Protein AF-A0ABD1STC1-F1 (afdb_monomer)

Sequence (208 aa):
MPPLIFLLRFELSDLSLFTSKLSYLLPPICCFRFKIVVSDPYFIPVPVSCRVVSTRARAGADVVSPSDMMDGRIGAIRAALDADGFQHVSIMSYTAKYQMNPANCREALVETREDETEGADILLVKPGLPYLDIIRLLRDNSPLPIAAYQASGEYSMIKAGGQFKMIDEERVMMETLMCLRRAGADVVFSHFALQAARCLCGEELKCM

Solvent-accessible surface area (backbone atoms only — not comparable to full-atom values): 11899 Å² total; per-residue (Å²): 108,50,71,55,42,38,49,46,46,71,77,41,69,89,59,81,40,61,46,46,64,80,84,89,90,87,86,80,91,79,94,73,100,64,61,77,80,63,83,69,90,68,90,62,59,57,76,58,50,32,55,55,50,47,50,36,46,76,28,60,37,43,28,41,30,62,70,59,83,56,88,68,41,48,37,52,35,47,53,48,27,46,76,71,69,42,73,84,44,40,34,36,34,46,45,37,43,79,86,52,66,90,90,51,69,69,56,41,58,53,41,42,53,50,39,49,76,30,60,40,58,27,41,26,33,32,52,26,82,96,33,40,66,55,41,31,53,47,50,76,74,43,96,54,52,30,33,29,29,48,36,71,67,59,52,51,52,45,52,50,32,29,75,70,64,76,43,62,40,69,62,51,52,53,50,53,55,49,46,46,45,72,30,41,32,75,42,75,32,43,90,53,42,67,60,53,49,33,57,74,70,71,46,80,82,75,83,126

Mean predicted aligned error: 7.61 Å

Structure (mmCIF, N/CA/C/O backbone):
data_AF-A0ABD1STC1-F1
#
_entry.id   AF-A0ABD1STC1-F1
#
loop_
_atom_site.group_PDB
_atom_site.id
_atom_site.type_symbol
_atom_site.label_atom_id
_atom_site.label_alt_id
_atom_site.label_comp_id
_atom_site.label_asym_id
_atom_site.label_entity_id
_atom_site.label_seq_id
_atom_site.pdbx_PDB_ins_code
_atom_site.Cartn_x
_atom_site.Cartn_y
_atom_site.Cartn_z
_atom_site.occupancy
_atom_site.B_iso_or_equiv
_atom_site.auth_seq_id
_atom_site.auth_comp_id
_atom_site.auth_asym_id
_atom_site.auth_atom_id
_atom_site.pdbx_PDB_model_num
ATOM 1 N N . MET A 1 1 ? 18.065 -2.748 10.220 1.00 65.00 1 MET A N 1
ATOM 2 C CA . MET A 1 1 ? 16.937 -3.321 9.449 1.00 65.00 1 MET A CA 1
ATOM 3 C C . MET A 1 1 ? 17.315 -4.627 8.742 1.00 65.00 1 MET A C 1
ATOM 5 O O . MET A 1 1 ? 16.611 -5.588 9.004 1.00 65.00 1 MET A O 1
ATOM 9 N N . PRO A 1 2 ? 18.397 -4.744 7.940 1.00 71.50 2 PRO A N 1
ATOM 10 C CA . PRO A 1 2 ? 18.737 -6.018 7.280 1.00 71.50 2 PRO A CA 1
ATOM 11 C C . PRO A 1 2 ? 18.905 -7.226 8.226 1.00 71.50 2 PRO A C 1
ATOM 13 O O . PRO A 1 2 ? 18.358 -8.277 7.909 1.00 71.50 2 PRO A O 1
ATOM 16 N N . PRO A 1 3 ? 19.518 -7.089 9.425 1.00 75.62 3 PRO A N 1
ATOM 17 C CA . PRO A 1 3 ? 19.574 -8.196 10.388 1.00 75.62 3 PRO A CA 1
ATOM 18 C C . PRO A 1 3 ? 18.195 -8.656 10.878 1.00 75.62 3 PRO A C 1
ATOM 20 O O . PRO A 1 3 ? 17.996 -9.835 11.133 1.00 75.62 3 PRO A O 1
ATOM 23 N N . LEU A 1 4 ? 17.233 -7.731 10.978 1.00 76.06 4 LEU A N 1
ATOM 24 C CA . LEU A 1 4 ? 15.865 -8.049 11.383 1.00 76.06 4 LEU A CA 1
ATOM 25 C C . LEU A 1 4 ? 15.111 -8.780 10.268 1.00 76.06 4 LEU A C 1
ATOM 27 O O . LEU A 1 4 ? 14.396 -9.724 10.562 1.00 76.06 4 LEU A O 1
ATOM 31 N N . ILE A 1 5 ? 15.283 -8.371 9.004 1.00 76.00 5 ILE A N 1
ATOM 32 C CA . ILE A 1 5 ? 14.680 -9.073 7.857 1.00 76.00 5 ILE A CA 1
ATOM 33 C C . ILE A 1 5 ? 15.199 -10.511 7.816 1.00 76.00 5 ILE A C 1
ATOM 35 O O . ILE A 1 5 ? 14.405 -11.439 7.721 1.00 76.00 5 ILE A O 1
ATOM 39 N N . PHE A 1 6 ? 16.512 -10.692 7.974 1.00 74.19 6 PHE A N 1
ATOM 40 C CA . PHE A 1 6 ? 17.124 -12.015 7.993 1.00 74.19 6 PHE A CA 1
ATOM 41 C C . PHE A 1 6 ? 16.596 -12.882 9.145 1.00 74.19 6 PHE A C 1
ATOM 43 O O . PHE A 1 6 ? 16.205 -14.024 8.925 1.00 74.19 6 PHE A O 1
ATOM 50 N N . LEU A 1 7 ? 16.528 -12.324 10.359 1.00 75.94 7 LEU A N 1
ATOM 51 C CA . LEU A 1 7 ? 16.008 -13.030 11.532 1.00 75.94 7 LEU A CA 1
ATOM 52 C C . LEU A 1 7 ? 14.534 -13.412 11.359 1.00 75.94 7 LEU A C 1
ATOM 54 O O . LEU A 1 7 ? 14.175 -14.564 11.573 1.00 75.94 7 LEU A O 1
ATOM 58 N N . LEU A 1 8 ? 13.694 -12.482 10.897 1.00 75.56 8 LEU A N 1
ATOM 59 C CA . LEU A 1 8 ? 12.282 -12.759 10.634 1.00 75.56 8 LEU A CA 1
ATOM 60 C C . LEU A 1 8 ? 12.103 -13.793 9.527 1.00 75.56 8 LEU A C 1
ATOM 62 O O . LEU A 1 8 ? 11.215 -14.630 9.627 1.00 75.56 8 LEU A O 1
ATOM 66 N N . ARG A 1 9 ? 12.944 -13.776 8.488 1.00 76.50 9 ARG A N 1
ATOM 67 C CA . ARG A 1 9 ? 12.869 -14.779 7.424 1.00 76.50 9 ARG A CA 1
ATOM 68 C C . ARG A 1 9 ? 13.272 -16.169 7.911 1.00 76.50 9 ARG A C 1
ATOM 70 O O . ARG A 1 9 ? 12.731 -17.154 7.420 1.00 76.50 9 ARG A O 1
ATOM 77 N N . PHE A 1 10 ? 14.202 -16.240 8.861 1.00 75.88 10 PHE A N 1
ATOM 78 C CA . PHE A 1 10 ? 14.616 -17.490 9.488 1.00 75.88 10 PHE A CA 1
ATOM 79 C C . PHE A 1 10 ? 13.544 -18.045 10.436 1.00 75.88 10 PHE A C 1
ATOM 81 O O . PHE A 1 10 ? 13.257 -19.237 10.397 1.00 75.88 10 PHE A O 1
ATOM 88 N N . GLU A 1 11 ? 12.932 -17.195 11.265 1.00 77.75 11 GLU A N 1
ATOM 89 C CA . GLU A 1 11 ? 11.930 -17.625 12.251 1.00 77.75 11 GLU A CA 1
ATOM 90 C C . GLU A 1 11 ? 10.525 -17.813 11.658 1.00 77.75 11 GLU A C 1
ATOM 92 O O . GLU A 1 11 ? 9.750 -18.622 12.163 1.00 77.75 11 GLU A O 1
ATOM 97 N N . LEU A 1 12 ? 10.176 -17.063 10.608 1.00 78.44 12 LEU A N 1
ATOM 98 C CA . LEU A 1 12 ? 8.817 -16.952 10.067 1.00 78.44 12 LEU A CA 1
ATOM 99 C C . LEU A 1 12 ? 8.827 -17.041 8.530 1.00 78.44 12 LEU A C 1
ATOM 101 O O . LEU A 1 12 ? 8.420 -16.108 7.835 1.00 78.44 12 LEU A O 1
ATOM 105 N N . SER A 1 13 ? 9.284 -18.176 7.994 1.00 72.44 13 SER A N 1
ATOM 106 C CA . SER A 1 13 ? 9.487 -18.398 6.549 1.00 72.44 13 SER A CA 1
ATOM 107 C C . SER A 1 13 ? 8.245 -18.188 5.682 1.00 72.44 13 SER A C 1
ATOM 109 O O . SER A 1 13 ? 8.367 -17.820 4.515 1.00 72.44 13 SER A O 1
ATOM 111 N N . ASP A 1 14 ? 7.062 -18.419 6.250 1.00 75.19 14 ASP A N 1
ATOM 112 C CA . ASP A 1 14 ? 5.791 -18.428 5.518 1.00 75.19 14 ASP A CA 1
ATOM 113 C C . ASP A 1 14 ? 5.138 -17.036 5.444 1.00 75.19 14 ASP A C 1
ATOM 115 O O . ASP A 1 14 ? 4.122 -16.842 4.767 1.00 75.19 14 ASP A O 1
ATOM 119 N N . LEU A 1 15 ? 5.697 -16.042 6.145 1.00 72.12 15 LEU A N 1
ATOM 120 C CA . LEU A 1 15 ? 5.204 -14.669 6.120 1.00 72.12 15 LEU A CA 1
ATOM 121 C C . LEU A 1 15 ? 5.888 -13.872 5.012 1.00 72.12 15 LEU A C 1
ATOM 123 O O . LEU A 1 15 ? 7.110 -13.844 4.911 1.00 72.12 15 LEU A O 1
ATOM 127 N N . SER A 1 16 ? 5.096 -13.132 4.232 1.00 75.56 16 SER A N 1
ATOM 128 C CA . SER A 1 16 ? 5.675 -12.168 3.294 1.00 75.56 16 SER A CA 1
ATOM 129 C C . SER A 1 16 ? 6.138 -10.908 4.028 1.00 75.56 16 SER A C 1
ATOM 131 O O . SER A 1 16 ? 5.359 -10.272 4.746 1.00 75.56 16 SER A O 1
ATOM 133 N N . LEU A 1 17 ? 7.382 -10.511 3.793 1.00 77.25 17 LEU A N 1
ATOM 134 C CA . LEU A 1 17 ? 8.039 -9.373 4.420 1.00 77.25 17 LEU A CA 1
ATOM 135 C C . LEU A 1 17 ? 7.963 -8.138 3.520 1.00 77.25 17 LEU A C 1
ATOM 137 O O . LEU A 1 17 ? 8.453 -8.128 2.393 1.00 77.25 17 LEU A O 1
ATOM 141 N N . PHE A 1 18 ? 7.350 -7.081 4.052 1.00 79.38 18 PHE A N 1
ATOM 142 C CA . PHE A 1 18 ? 7.178 -5.793 3.382 1.00 79.38 18 PHE A CA 1
ATOM 143 C C . PHE A 1 18 ? 8.176 -4.797 3.963 1.00 79.38 18 PHE A C 1
ATOM 145 O O . PHE A 1 18 ? 8.328 -4.703 5.181 1.00 79.38 18 PHE A O 1
ATOM 152 N N . THR A 1 19 ? 8.870 -4.049 3.106 1.00 74.69 19 THR A N 1
ATOM 153 C CA . THR A 1 19 ? 9.948 -3.157 3.549 1.00 74.69 19 THR A CA 1
ATOM 154 C C . THR A 1 19 ? 9.810 -1.737 2.992 1.00 74.69 19 THR A C 1
ATOM 156 O O . THR A 1 19 ? 10.035 -1.478 1.814 1.00 74.69 19 THR A O 1
ATOM 159 N N . SER A 1 20 ? 9.525 -0.769 3.868 1.00 69.88 20 SER A N 1
ATOM 160 C CA . SER A 1 20 ? 9.560 0.682 3.594 1.00 69.88 20 SER A CA 1
ATOM 161 C C . SER A 1 20 ? 10.695 1.369 4.376 1.00 69.88 20 SER A C 1
ATOM 163 O O . SER A 1 20 ? 11.356 0.732 5.202 1.00 69.88 20 SER A O 1
ATOM 165 N N . LYS A 1 21 ? 11.070 2.618 4.040 1.00 58.94 21 LYS A N 1
ATOM 166 C CA . LYS A 1 21 ? 12.185 3.355 4.698 1.00 58.94 21 LYS A CA 1
ATOM 167 C C . LYS A 1 21 ? 12.016 3.389 6.240 1.00 58.94 21 LYS A C 1
ATOM 169 O O . LYS A 1 21 ? 10.932 3.701 6.696 1.00 58.94 21 LYS A O 1
ATOM 174 N N . LEU A 1 22 ? 13.094 2.977 6.944 1.00 34.69 22 LEU A N 1
ATOM 175 C CA . LEU A 1 22 ? 13.476 3.004 8.390 1.00 34.69 22 LEU A CA 1
ATOM 176 C C . LEU A 1 22 ? 12.404 3.495 9.430 1.00 34.69 22 LEU A C 1
ATOM 178 O O . LEU A 1 22 ? 11.799 4.521 9.189 1.00 34.69 22 LEU A O 1
ATOM 182 N N . SER A 1 23 ? 12.158 2.953 10.648 1.00 35.97 23 SER A N 1
ATOM 183 C CA . SER A 1 23 ? 13.012 2.212 11.609 1.00 35.97 23 SER A CA 1
ATOM 184 C C . SER A 1 23 ? 12.273 1.691 12.891 1.00 35.97 23 SER A C 1
ATOM 186 O O . SER A 1 23 ? 11.217 2.202 13.225 1.00 35.97 23 SER A O 1
ATOM 188 N N . TYR A 1 24 ? 12.933 0.768 13.626 1.00 25.05 24 TYR A N 1
ATOM 189 C CA . TYR A 1 24 ? 12.955 0.443 15.088 1.00 25.05 24 TYR A CA 1
ATOM 190 C C . TYR A 1 24 ? 11.692 0.160 15.962 1.00 25.05 24 TYR A C 1
ATOM 192 O O . TYR A 1 24 ? 10.770 0.956 16.048 1.00 25.05 24 TYR A O 1
ATOM 200 N N . LEU A 1 25 ? 11.844 -0.922 16.764 1.00 23.30 25 LEU A N 1
ATOM 201 C CA . LEU A 1 25 ? 11.234 -1.303 18.065 1.00 23.30 25 LEU A CA 1
ATOM 202 C C . LEU A 1 25 ? 9.795 -1.887 18.128 1.00 23.30 25 LEU A C 1
ATOM 204 O O . LEU A 1 25 ? 8.825 -1.142 18.178 1.00 23.30 25 LEU A O 1
ATOM 208 N N . LEU A 1 26 ? 9.657 -3.221 18.287 1.00 24.80 26 LEU A N 1
ATOM 209 C CA . LEU A 1 26 ? 9.402 -3.930 19.574 1.00 24.80 26 LEU A CA 1
ATOM 210 C C . LEU A 1 26 ? 9.117 -5.457 19.375 1.00 24.80 26 LEU A C 1
ATOM 212 O O . LEU A 1 26 ? 8.679 -5.849 18.294 1.00 24.80 26 LEU A O 1
ATOM 216 N N . PRO A 1 27 ? 9.395 -6.319 20.385 1.00 24.38 27 PRO A N 1
ATOM 217 C CA . PRO A 1 27 ? 9.223 -7.789 20.386 1.00 24.38 27 PRO A CA 1
ATOM 218 C C . PRO A 1 27 ? 7.855 -8.220 20.983 1.00 24.38 27 PRO A C 1
ATOM 220 O O . PRO A 1 27 ? 7.108 -7.349 21.421 1.00 24.38 27 PRO A O 1
ATOM 223 N N . PRO A 1 28 ? 7.575 -9.525 21.202 1.00 33.44 28 PRO A N 1
ATOM 224 C CA . PRO A 1 28 ? 7.747 -10.692 20.340 1.00 33.44 28 PRO A CA 1
ATOM 225 C C . PRO A 1 28 ? 6.398 -11.136 19.717 1.00 33.44 28 PRO A C 1
ATOM 227 O O . PRO A 1 28 ? 5.339 -10.974 20.309 1.00 33.44 28 PRO A O 1
ATOM 230 N N . ILE A 1 29 ? 6.478 -11.729 18.524 1.00 28.38 29 ILE A N 1
ATOM 231 C CA . ILE A 1 29 ? 5.634 -12.818 17.991 1.00 28.38 29 ILE A CA 1
ATOM 232 C C . ILE A 1 29 ? 4.109 -12.722 18.224 1.00 28.38 29 ILE A C 1
ATOM 234 O O . ILE A 1 29 ? 3.600 -13.067 19.287 1.00 28.38 29 ILE A O 1
ATOM 238 N N . CYS A 1 30 ? 3.356 -12.482 17.145 1.00 23.89 30 CYS A N 1
ATOM 239 C CA . CYS A 1 30 ? 2.156 -13.286 16.898 1.00 23.89 30 CYS A CA 1
ATOM 240 C C . CYS A 1 30 ? 1.826 -13.359 15.400 1.00 23.89 30 CYS A C 1
ATOM 242 O O . CYS A 1 30 ? 1.601 -12.344 14.739 1.00 23.89 30 CYS A O 1
ATOM 244 N N . CYS A 1 31 ? 1.831 -14.585 14.875 1.00 25.73 31 CYS A N 1
ATOM 245 C CA . CYS A 1 31 ? 1.357 -14.953 13.548 1.00 25.73 31 CYS A CA 1
ATOM 246 C C . CYS A 1 31 ? -0.129 -14.614 13.407 1.00 25.73 31 CYS A C 1
ATOM 248 O O . CYS A 1 31 ? -0.913 -15.127 14.185 1.00 25.73 31 CYS A O 1
ATOM 250 N N . PHE A 1 32 ? -0.501 -13.787 12.425 1.00 26.84 32 PHE A N 1
ATOM 251 C CA . PHE A 1 32 ? -1.647 -13.964 11.516 1.00 26.84 32 PHE A CA 1
ATOM 252 C C . PHE A 1 32 ? -1.782 -12.712 10.626 1.00 26.84 32 PHE A C 1
ATOM 254 O O . PHE A 1 32 ? -2.138 -11.628 11.071 1.00 26.84 32 PHE A O 1
ATOM 261 N N . ARG A 1 33 ? -1.431 -12.888 9.346 1.00 29.45 33 ARG A N 1
ATOM 262 C CA . ARG A 1 33 ? -1.805 -12.130 8.131 1.00 29.45 33 ARG A CA 1
ATOM 263 C C . ARG A 1 33 ? -2.074 -10.611 8.198 1.00 29.45 33 ARG A C 1
ATOM 265 O O . ARG A 1 33 ? -2.864 -10.127 7.396 1.00 29.45 33 ARG A O 1
ATOM 272 N N . PHE A 1 34 ? -1.352 -9.838 9.006 1.00 28.33 34 PHE A N 1
ATOM 273 C CA . PHE A 1 34 ? -1.308 -8.379 8.855 1.00 28.33 34 PHE A CA 1
ATOM 274 C C . PHE A 1 34 ? 0.114 -7.831 9.001 1.00 28.33 34 PHE A C 1
ATOM 276 O O . PHE A 1 34 ? 0.877 -8.228 9.877 1.00 28.33 34 PHE A O 1
ATOM 283 N N . LYS A 1 35 ? 0.482 -6.963 8.054 1.00 40.09 35 LYS A N 1
ATOM 284 C CA . LYS A 1 35 ? 1.855 -6.543 7.749 1.00 40.09 35 LYS A CA 1
ATOM 285 C C . LYS A 1 35 ? 2.103 -5.128 8.270 1.00 40.09 35 LYS A C 1
ATOM 287 O O . LYS A 1 35 ? 1.293 -4.233 8.051 1.00 40.09 35 LYS A O 1
ATOM 292 N N . ILE A 1 36 ? 3.225 -4.941 8.961 1.00 32.22 36 ILE A N 1
ATOM 293 C CA . ILE A 1 36 ? 3.671 -3.654 9.510 1.00 32.22 36 ILE A CA 1
ATOM 294 C C . ILE A 1 36 ? 4.281 -2.822 8.379 1.00 32.22 36 ILE A C 1
ATOM 296 O O . ILE A 1 36 ? 5.161 -3.299 7.666 1.00 32.22 36 ILE A O 1
ATOM 300 N N . VAL A 1 37 ? 3.850 -1.571 8.236 1.00 36.12 37 VAL A N 1
ATOM 301 C CA . VAL A 1 37 ? 4.481 -0.570 7.365 1.00 36.12 37 VAL A CA 1
ATOM 302 C C . VAL A 1 37 ? 4.589 0.724 8.175 1.00 36.12 37 VAL A C 1
ATOM 304 O O . VAL A 1 37 ? 3.709 1.009 8.977 1.00 36.12 37 VAL A O 1
ATOM 307 N N . VAL A 1 38 ? 5.684 1.470 8.011 1.00 35.62 38 VAL A N 1
ATOM 308 C CA . VAL A 1 38 ? 5.959 2.780 8.642 1.00 35.62 38 VAL A CA 1
ATOM 309 C C . VAL A 1 38 ? 6.514 3.714 7.558 1.00 35.62 38 VAL A C 1
ATOM 311 O O . VAL A 1 38 ? 7.149 3.248 6.610 1.00 35.62 38 VAL A O 1
ATOM 314 N N . SER A 1 39 ? 6.266 5.021 7.645 1.00 32.00 39 SER A N 1
ATOM 315 C CA . SER A 1 39 ? 6.666 6.004 6.622 1.00 32.00 39 SER A CA 1
ATOM 316 C C . SER A 1 39 ? 7.211 7.291 7.248 1.00 32.00 39 SER A C 1
ATOM 318 O O . SER A 1 39 ? 6.564 7.803 8.160 1.00 32.00 39 SER A O 1
ATOM 320 N N . ASP A 1 40 ? 8.287 7.853 6.690 1.00 34.16 40 ASP A N 1
ATOM 321 C CA . ASP A 1 40 ? 8.925 9.108 7.137 1.00 34.16 40 ASP A CA 1
ATOM 322 C C . ASP A 1 40 ? 9.051 10.154 5.987 1.00 34.16 40 ASP A C 1
ATOM 324 O O . ASP A 1 40 ? 8.940 9.774 4.812 1.00 34.16 40 ASP A O 1
ATOM 328 N N . PRO A 1 41 ? 9.265 11.462 6.285 1.00 42.16 41 PRO A N 1
ATOM 329 C CA . PRO A 1 41 ? 9.092 12.595 5.364 1.00 42.16 41 PRO A CA 1
ATOM 330 C C . PRO A 1 41 ? 10.360 13.148 4.679 1.00 42.16 41 PRO A C 1
ATOM 332 O O . PRO A 1 41 ? 10.298 14.234 4.107 1.00 42.16 41 PRO A O 1
ATOM 335 N N . TYR A 1 42 ? 11.503 12.458 4.698 1.00 48.44 42 TYR A N 1
ATOM 336 C CA . TYR A 1 42 ? 12.746 13.015 4.139 1.00 48.44 42 TYR A CA 1
ATOM 337 C C . TYR A 1 42 ? 12.923 12.768 2.630 1.00 48.44 42 TYR A C 1
ATOM 339 O O . TYR A 1 42 ? 12.772 11.643 2.146 1.00 48.44 42 TYR A O 1
ATOM 347 N N . PHE A 1 43 ? 13.318 13.825 1.908 1.00 58.06 43 PHE A N 1
ATOM 348 C CA . PHE A 1 43 ? 13.753 13.782 0.508 1.00 58.06 43 PHE A CA 1
ATOM 349 C C . PHE A 1 43 ? 15.008 12.912 0.389 1.00 58.06 43 PHE A C 1
ATOM 351 O O . PHE A 1 43 ? 16.046 13.220 0.977 1.00 58.06 43 PHE A O 1
ATOM 358 N N . ILE A 1 44 ? 14.921 11.805 -0.346 1.00 66.12 44 ILE A N 1
ATOM 359 C CA . ILE A 1 44 ? 16.038 10.873 -0.521 1.00 66.12 44 ILE A CA 1
ATOM 360 C C . ILE A 1 44 ? 16.244 10.655 -2.018 1.00 66.12 44 ILE A C 1
ATOM 362 O O . ILE A 1 44 ? 15.306 10.213 -2.678 1.00 66.12 44 ILE A O 1
ATOM 366 N N . PRO A 1 45 ? 17.455 10.907 -2.544 1.00 78.56 45 PRO A N 1
ATOM 367 C CA . PRO A 1 45 ? 17.740 10.741 -3.963 1.00 78.56 45 PRO A CA 1
ATOM 368 C C . PRO A 1 45 ? 17.502 9.307 -4.449 1.00 78.56 45 PRO A C 1
ATOM 370 O O . PRO A 1 45 ? 17.836 8.343 -3.748 1.00 78.56 45 PRO A O 1
ATOM 373 N N . VAL A 1 46 ? 17.021 9.167 -5.686 1.00 81.69 46 VAL A N 1
ATOM 374 C CA . VAL A 1 46 ? 16.755 7.872 -6.340 1.00 81.69 46 VAL A CA 1
ATOM 375 C C . VAL A 1 46 ? 17.939 6.892 -6.238 1.00 81.69 46 VAL A C 1
ATOM 377 O O . VAL A 1 46 ? 17.714 5.764 -5.796 1.00 81.69 46 VAL A O 1
ATOM 380 N N . PRO A 1 47 ? 19.214 7.285 -6.475 1.00 81.31 47 PRO A N 1
ATOM 381 C CA . PRO A 1 47 ? 20.344 6.356 -6.348 1.00 81.31 47 PRO A CA 1
ATOM 382 C C . PRO A 1 47 ? 20.511 5.768 -4.941 1.00 81.31 47 PRO A C 1
ATOM 384 O O . PRO A 1 47 ? 20.950 4.627 -4.779 1.00 81.31 47 PRO A O 1
ATOM 387 N N . VAL A 1 48 ? 20.162 6.537 -3.906 1.00 80.88 48 VAL A N 1
ATOM 388 C CA . VAL A 1 48 ? 20.181 6.061 -2.518 1.0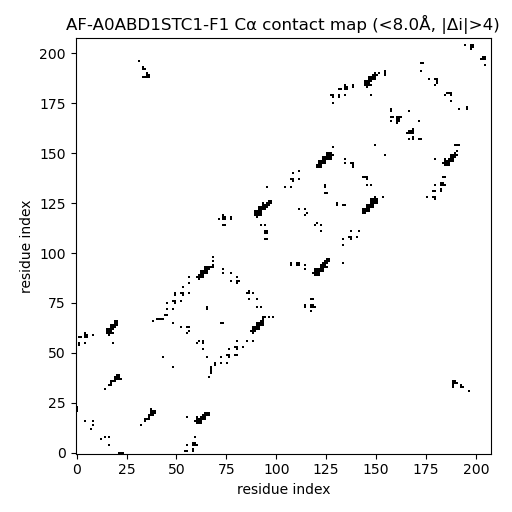0 80.88 48 VAL A CA 1
ATOM 389 C C . VAL A 1 48 ? 19.016 5.099 -2.282 1.00 80.88 48 VAL A C 1
ATOM 391 O O . VAL A 1 48 ? 19.205 4.076 -1.623 1.00 80.88 48 VAL A O 1
ATOM 394 N N . SER A 1 49 ? 17.839 5.380 -2.854 1.00 77.31 49 SER A N 1
ATOM 395 C CA . SER A 1 49 ? 16.674 4.488 -2.790 1.00 77.31 49 SER A CA 1
ATOM 396 C C . SER A 1 49 ? 16.987 3.113 -3.389 1.00 77.31 49 SER A C 1
ATOM 398 O O . SER A 1 49 ? 16.785 2.102 -2.715 1.00 77.31 49 SER A O 1
ATOM 400 N N . CYS A 1 50 ? 17.608 3.069 -4.573 1.00 85.56 50 CYS A N 1
ATOM 401 C CA . CYS A 1 50 ? 18.035 1.825 -5.223 1.00 85.56 50 CYS A CA 1
ATOM 402 C C . CYS A 1 50 ? 18.965 0.994 -4.324 1.00 85.56 50 CYS A C 1
ATOM 404 O O . CYS A 1 50 ? 18.703 -0.180 -4.080 1.00 85.56 50 CYS A O 1
ATOM 406 N N . ARG A 1 51 ? 20.006 1.607 -3.737 1.00 84.06 51 ARG A N 1
ATOM 407 C CA . ARG A 1 51 ? 20.945 0.898 -2.838 1.00 84.06 51 ARG A CA 1
ATOM 408 C C . ARG A 1 51 ? 20.254 0.305 -1.612 1.00 84.06 51 ARG A C 1
ATOM 410 O O . ARG A 1 51 ? 20.560 -0.816 -1.196 1.00 84.06 51 ARG A O 1
ATOM 417 N N . VAL A 1 52 ? 19.337 1.061 -1.011 1.00 82.69 52 VAL A N 1
ATOM 418 C CA . VAL A 1 52 ? 18.568 0.612 0.157 1.00 82.69 52 VAL A CA 1
ATOM 419 C C . VAL A 1 52 ? 17.669 -0.565 -0.213 1.00 82.69 52 VAL A C 1
ATOM 421 O O . VAL A 1 52 ? 17.613 -1.542 0.535 1.00 82.69 52 VAL A O 1
ATOM 424 N N . VAL A 1 53 ? 16.998 -0.490 -1.362 1.00 82.69 53 VAL A N 1
ATOM 425 C CA . VAL A 1 53 ? 16.119 -1.545 -1.871 1.00 82.69 53 VAL A CA 1
ATOM 426 C C . VAL A 1 53 ? 16.901 -2.824 -2.172 1.00 82.69 53 VAL A C 1
ATOM 428 O O . VAL A 1 53 ? 16.553 -3.867 -1.621 1.00 82.69 53 VAL A O 1
ATOM 431 N N . SER A 1 54 ? 18.013 -2.747 -2.907 1.00 86.06 54 SER A N 1
ATOM 432 C CA . SER A 1 54 ? 18.895 -3.897 -3.158 1.00 86.06 54 SER A CA 1
ATOM 433 C C . SER A 1 54 ? 19.372 -4.557 -1.863 1.00 86.06 54 SER A C 1
ATOM 435 O O . SER A 1 54 ? 19.380 -5.779 -1.738 1.00 86.06 54 SER A O 1
ATOM 437 N N . THR A 1 55 ? 19.721 -3.761 -0.848 1.00 85.88 55 THR A N 1
ATOM 438 C CA . THR A 1 55 ? 20.156 -4.293 0.456 1.00 85.88 55 THR A CA 1
ATOM 439 C C . THR A 1 55 ? 19.038 -5.063 1.167 1.00 85.88 55 THR A C 1
ATOM 441 O O . THR A 1 55 ? 19.303 -6.049 1.852 1.00 85.88 55 THR A O 1
ATOM 444 N N . ARG A 1 56 ? 17.782 -4.632 1.018 1.00 84.31 56 ARG A N 1
ATOM 445 C CA . ARG A 1 56 ? 16.612 -5.301 1.612 1.00 84.31 56 ARG A CA 1
ATOM 446 C C . ARG A 1 56 ? 16.238 -6.564 0.861 1.00 84.31 56 ARG A C 1
ATOM 448 O O . ARG A 1 56 ? 15.969 -7.571 1.507 1.00 84.31 56 ARG A O 1
ATOM 455 N N . ALA A 1 57 ? 16.278 -6.517 -0.467 1.00 87.69 57 ALA A N 1
ATOM 456 C CA . ALA A 1 57 ? 16.071 -7.683 -1.315 1.00 87.69 57 ALA A CA 1
ATOM 457 C C . ALA A 1 57 ? 17.094 -8.782 -0.980 1.00 87.69 57 ALA A C 1
ATOM 459 O O . ALA A 1 57 ? 16.711 -9.902 -0.656 1.00 87.69 57 ALA A O 1
ATOM 460 N N . ARG A 1 58 ? 18.385 -8.426 -0.874 1.00 88.25 58 ARG A N 1
ATOM 461 C CA . ARG A 1 58 ? 19.455 -9.340 -0.422 1.00 88.25 58 ARG A CA 1
ATOM 462 C C . ARG A 1 58 ? 19.227 -9.912 0.978 1.00 88.25 58 ARG A C 1
ATOM 464 O O . ARG A 1 58 ? 19.681 -11.013 1.260 1.00 88.25 58 ARG A O 1
ATOM 471 N N . ALA A 1 59 ? 18.548 -9.175 1.855 1.00 84.00 59 ALA A N 1
ATOM 472 C CA . ALA A 1 59 ? 18.225 -9.637 3.202 1.00 84.00 59 ALA A CA 1
ATOM 473 C C . ALA A 1 59 ? 17.005 -10.580 3.256 1.00 84.00 59 ALA A C 1
ATOM 475 O O . ALA A 1 59 ? 16.744 -11.138 4.320 1.00 84.00 59 ALA A O 1
ATOM 476 N N . GLY A 1 60 ? 16.276 -10.757 2.146 1.00 83.81 60 GLY A N 1
ATOM 477 C CA . GLY A 1 60 ? 15.100 -11.627 2.051 1.00 83.81 60 GLY A CA 1
ATOM 478 C C . GLY A 1 60 ? 13.754 -10.899 2.096 1.00 83.81 60 GLY A C 1
ATOM 479 O O . GLY A 1 60 ? 12.767 -11.483 2.534 1.00 83.81 60 GLY A O 1
ATOM 480 N N . ALA A 1 61 ? 13.697 -9.622 1.704 1.00 83.06 61 ALA A N 1
ATOM 481 C CA . ALA A 1 61 ? 12.426 -8.914 1.552 1.00 83.06 61 ALA A CA 1
ATOM 482 C C . ALA A 1 61 ? 11.652 -9.417 0.322 1.00 83.06 61 ALA A C 1
ATOM 484 O O . ALA A 1 61 ? 12.202 -9.420 -0.776 1.00 83.06 61 ALA A O 1
ATOM 485 N N . ASP A 1 62 ? 10.374 -9.765 0.494 1.00 84.62 62 ASP A N 1
ATOM 486 C CA . ASP A 1 62 ? 9.503 -10.178 -0.617 1.00 84.62 62 ASP A CA 1
ATOM 487 C C . ASP A 1 62 ? 8.904 -8.968 -1.347 1.00 84.62 62 ASP A C 1
ATOM 489 O O . ASP A 1 62 ? 8.707 -9.001 -2.559 1.00 84.62 62 ASP A O 1
ATOM 493 N N . VAL A 1 63 ? 8.616 -7.890 -0.605 1.00 87.81 63 VAL A N 1
ATOM 494 C CA . VAL A 1 63 ? 8.052 -6.652 -1.154 1.00 87.81 63 VAL A CA 1
ATOM 495 C C . VAL A 1 63 ? 8.834 -5.440 -0.664 1.00 87.81 63 VAL A C 1
ATOM 497 O O . VAL A 1 63 ? 9.106 -5.270 0.532 1.00 87.81 63 VAL A O 1
ATOM 500 N N . VAL A 1 64 ? 9.168 -4.553 -1.593 1.00 88.94 64 VAL A N 1
ATOM 501 C CA . VAL A 1 64 ? 9.826 -3.272 -1.323 1.00 88.94 64 VAL A CA 1
ATOM 502 C C . VAL A 1 64 ? 8.854 -2.139 -1.602 1.00 88.94 64 VAL A C 1
ATOM 504 O O . VAL A 1 64 ? 8.068 -2.193 -2.541 1.00 88.94 64 VAL A O 1
ATOM 507 N N . SER A 1 65 ? 8.856 -1.122 -0.748 1.00 87.12 65 SER A N 1
ATOM 508 C CA . SER A 1 65 ? 7.829 -0.080 -0.784 1.00 87.12 65 SER A CA 1
ATOM 509 C C . SER A 1 65 ? 8.465 1.309 -0.738 1.00 87.12 65 SER A C 1
ATOM 511 O O . SER A 1 65 ? 8.645 1.866 0.356 1.00 87.12 65 SER A O 1
ATOM 513 N N . PRO A 1 66 ? 8.895 1.847 -1.896 1.00 84.56 66 PRO A N 1
ATOM 514 C CA . PRO A 1 66 ? 9.508 3.167 -1.976 1.00 84.56 66 PRO A CA 1
ATOM 515 C C . PRO A 1 66 ? 8.472 4.256 -1.708 1.00 84.56 66 PRO A C 1
ATOM 517 O O . PRO A 1 66 ? 7.436 4.326 -2.355 1.00 84.56 66 PRO A O 1
ATOM 520 N N . SER A 1 67 ? 8.762 5.116 -0.734 1.00 80.00 67 SER A N 1
ATOM 521 C CA . SER A 1 67 ? 7.845 6.159 -0.266 1.00 80.00 67 SER A CA 1
ATOM 522 C C . SER A 1 67 ? 8.355 7.572 -0.556 1.00 80.00 67 SER A C 1
ATOM 524 O O . SER A 1 67 ? 7.957 8.502 0.141 1.00 80.00 67 SER A O 1
ATOM 526 N N . ASP A 1 68 ? 9.316 7.736 -1.466 1.00 75.19 68 ASP A N 1
ATOM 527 C CA . ASP A 1 68 ? 10.030 9.003 -1.689 1.00 75.19 68 ASP A CA 1
ATOM 528 C C . ASP A 1 68 ? 9.338 9.997 -2.630 1.00 75.19 68 ASP A C 1
ATOM 530 O O . ASP A 1 68 ? 9.702 11.167 -2.571 1.00 75.19 68 ASP A O 1
ATOM 534 N N . MET A 1 69 ? 8.321 9.577 -3.397 1.00 80.75 69 MET A N 1
ATOM 535 C CA . MET A 1 69 ? 7.577 10.435 -4.340 1.00 80.75 69 MET A CA 1
ATOM 536 C C . MET A 1 69 ? 8.474 11.149 -5.370 1.00 80.75 69 MET A C 1
ATOM 538 O O . MET A 1 69 ? 8.232 12.303 -5.699 1.00 80.75 69 MET A O 1
ATOM 542 N N . MET A 1 70 ? 9.549 10.498 -5.829 1.00 83.75 70 MET A N 1
ATOM 543 C CA . MET A 1 70 ? 10.414 11.032 -6.892 1.00 83.75 70 MET A CA 1
ATOM 544 C C . MET A 1 70 ? 9.961 10.531 -8.261 1.00 83.75 70 MET A C 1
ATOM 546 O O . MET A 1 70 ? 9.582 9.373 -8.377 1.00 83.75 70 MET A O 1
ATOM 550 N N . ASP A 1 71 ? 10.076 11.327 -9.310 1.00 85.62 71 ASP A N 1
ATOM 551 C CA . ASP A 1 71 ? 9.776 10.850 -10.666 1.00 85.62 71 ASP A CA 1
ATOM 552 C C . ASP A 1 71 ? 10.800 9.779 -11.091 1.00 85.62 71 ASP A C 1
ATOM 554 O O . ASP A 1 71 ? 11.987 9.862 -10.742 1.00 85.62 71 ASP A O 1
ATOM 558 N N . GLY A 1 72 ? 10.374 8.740 -11.816 1.00 87.75 72 GLY A N 1
ATOM 559 C CA . GLY A 1 72 ? 11.278 7.692 -12.305 1.00 87.75 72 GLY A CA 1
ATOM 560 C C . GLY A 1 72 ? 11.780 6.703 -11.247 1.00 87.75 72 GLY A C 1
ATOM 561 O O . GLY A 1 72 ? 12.636 5.861 -11.556 1.00 87.75 72 GLY A O 1
ATOM 562 N N . ARG A 1 73 ? 11.337 6.802 -9.978 1.00 89.56 73 ARG A N 1
ATOM 563 C CA . ARG A 1 73 ? 11.891 5.947 -8.907 1.00 89.56 73 ARG A CA 1
ATOM 564 C C . ARG A 1 73 ? 11.569 4.478 -9.109 1.00 89.56 73 ARG A C 1
ATOM 566 O O . ARG A 1 73 ? 12.404 3.645 -8.759 1.00 89.56 73 ARG A O 1
ATOM 573 N N . ILE A 1 74 ? 10.384 4.150 -9.615 1.00 93.44 74 ILE A N 1
ATOM 574 C CA . ILE A 1 74 ? 9.933 2.763 -9.720 1.00 93.44 74 ILE A CA 1
ATOM 575 C C . ILE A 1 74 ? 10.745 2.067 -10.802 1.00 93.44 74 ILE A C 1
ATOM 577 O O . ILE A 1 74 ? 11.326 1.017 -10.529 1.00 93.44 74 ILE A O 1
ATOM 581 N N . GLY A 1 75 ? 10.932 2.718 -11.949 1.00 93.69 75 GLY A N 1
ATOM 582 C CA . GLY A 1 75 ? 11.722 2.182 -13.052 1.00 93.69 75 GLY A CA 1
ATOM 583 C C . GLY A 1 75 ? 13.188 2.013 -12.658 1.00 93.69 75 GLY A C 1
ATOM 584 O O . GLY A 1 75 ? 13.797 0.973 -12.914 1.00 93.69 75 GLY A O 1
ATOM 585 N N . ALA A 1 76 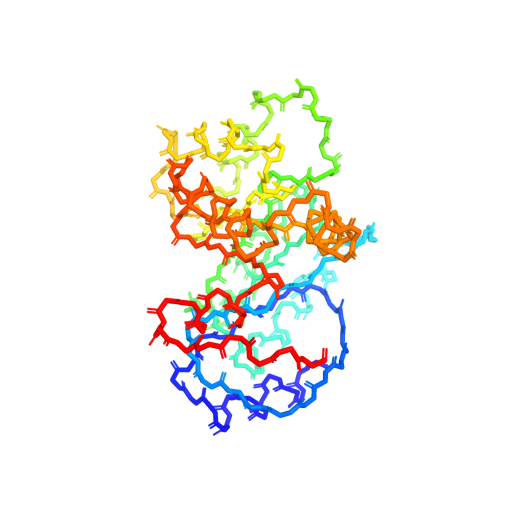? 13.751 2.993 -11.943 1.00 93.44 76 ALA A N 1
ATOM 586 C CA . ALA A 1 76 ? 15.118 2.909 -11.430 1.00 93.44 76 ALA A CA 1
ATOM 587 C C . ALA A 1 76 ? 15.295 1.792 -10.385 1.00 93.44 76 ALA A C 1
ATOM 589 O O . ALA A 1 76 ? 16.325 1.114 -10.361 1.00 93.44 76 ALA A O 1
ATOM 590 N N . ILE A 1 77 ? 14.306 1.587 -9.511 1.00 92.69 77 ILE A N 1
ATOM 591 C CA . ILE A 1 77 ? 14.321 0.506 -8.521 1.00 92.69 77 ILE A CA 1
ATOM 592 C C . ILE A 1 77 ? 14.170 -0.854 -9.202 1.00 92.69 77 ILE A C 1
ATOM 594 O O . ILE A 1 77 ? 14.921 -1.770 -8.865 1.00 92.69 77 ILE A O 1
ATOM 598 N N . ARG A 1 78 ? 13.258 -0.983 -10.170 1.00 96.00 78 ARG A N 1
ATOM 599 C CA . ARG A 1 78 ? 13.055 -2.209 -10.947 1.00 96.00 78 ARG A CA 1
ATOM 600 C C . ARG A 1 78 ? 14.334 -2.606 -11.674 1.00 96.00 78 ARG A C 1
ATOM 602 O O . ARG A 1 78 ? 14.819 -3.716 -11.479 1.00 96.00 78 ARG A O 1
ATOM 609 N N . ALA A 1 79 ? 14.958 -1.664 -12.383 1.00 94.81 79 ALA A N 1
ATOM 610 C CA . ALA A 1 79 ? 16.232 -1.885 -13.062 1.00 94.81 79 ALA A CA 1
ATOM 611 C C . ALA A 1 79 ? 17.354 -2.308 -12.096 1.00 94.81 79 ALA A C 1
ATOM 613 O O . ALA A 1 79 ? 18.131 -3.211 -12.407 1.00 94.81 79 ALA A O 1
ATOM 614 N N . ALA A 1 80 ? 17.436 -1.690 -10.912 1.00 93.38 80 ALA A N 1
ATOM 615 C CA . ALA A 1 80 ? 18.430 -2.052 -9.901 1.00 93.38 80 ALA A CA 1
ATOM 616 C C . ALA A 1 80 ? 18.203 -3.462 -9.329 1.00 93.38 80 ALA A C 1
ATOM 618 O O . ALA A 1 80 ? 19.156 -4.226 -9.185 1.00 93.38 80 ALA A O 1
ATOM 619 N N . LEU A 1 81 ? 16.951 -3.822 -9.033 1.00 93.69 81 LEU A N 1
ATOM 620 C CA . LEU A 1 81 ? 16.597 -5.160 -8.561 1.00 93.69 81 LEU A CA 1
ATOM 621 C C . LEU A 1 81 ? 16.887 -6.220 -9.625 1.00 93.69 81 LEU A C 1
ATOM 623 O O . LEU A 1 81 ? 17.429 -7.271 -9.295 1.00 93.69 81 LEU A O 1
ATOM 627 N N . ASP A 1 82 ? 16.574 -5.944 -10.889 1.00 94.50 82 ASP A N 1
ATOM 628 C CA . ASP A 1 82 ? 16.791 -6.888 -11.987 1.00 94.50 82 ASP A CA 1
ATOM 629 C C . ASP A 1 82 ? 18.278 -7.101 -12.268 1.00 94.50 82 ASP A C 1
ATOM 631 O O . ASP A 1 82 ? 18.703 -8.242 -12.453 1.00 94.50 82 ASP A O 1
ATOM 635 N N . ALA A 1 83 ? 19.083 -6.034 -12.214 1.00 94.00 83 ALA A N 1
ATOM 636 C CA . ALA A 1 83 ? 20.539 -6.119 -12.320 1.00 94.00 83 ALA A CA 1
ATOM 637 C C . ALA A 1 83 ? 21.162 -6.967 -11.196 1.00 94.00 83 ALA A C 1
ATOM 639 O O . ALA A 1 83 ? 22.165 -7.645 -11.413 1.00 94.00 83 ALA A O 1
ATOM 640 N N . ASP A 1 84 ? 20.553 -6.955 -10.010 1.00 92.88 84 ASP A N 1
ATOM 641 C CA . ASP A 1 84 ? 20.957 -7.764 -8.860 1.00 92.88 84 ASP A CA 1
ATOM 642 C C . ASP A 1 84 ? 20.317 -9.178 -8.838 1.00 92.88 84 ASP A C 1
ATOM 644 O O . ASP A 1 84 ? 20.605 -9.964 -7.934 1.00 92.88 84 ASP A O 1
ATOM 648 N N . GLY A 1 85 ? 19.457 -9.527 -9.807 1.00 94.38 85 GLY A N 1
ATOM 649 C CA . GLY A 1 85 ? 18.783 -10.834 -9.899 1.00 94.38 85 GLY A CA 1
ATOM 650 C C . GLY A 1 85 ? 17.510 -10.992 -9.048 1.00 94.38 85 GLY A C 1
ATOM 651 O O . GLY A 1 85 ? 16.994 -12.099 -8.897 1.00 94.38 85 GLY A O 1
ATOM 652 N N . PHE A 1 86 ? 16.962 -9.904 -8.506 1.00 94.81 86 PHE A N 1
ATOM 653 C CA . PHE A 1 86 ? 15.776 -9.876 -7.636 1.00 94.81 86 PHE A CA 1
ATOM 654 C C . PHE A 1 86 ? 14.464 -9.611 -8.396 1.00 94.81 86 PHE A C 1
ATOM 656 O O . PHE A 1 86 ? 13.609 -8.844 -7.950 1.00 94.81 86 PHE A O 1
ATOM 663 N N . GLN A 1 87 ? 14.267 -10.277 -9.535 1.00 92.62 87 GLN A N 1
ATOM 664 C CA . GLN A 1 87 ? 13.047 -10.162 -10.360 1.00 92.62 87 GLN A CA 1
ATOM 665 C C . GLN A 1 87 ? 11.772 -10.597 -9.618 1.00 92.62 87 GLN A C 1
ATOM 667 O O . GLN A 1 87 ? 10.685 -10.118 -9.905 1.00 92.62 87 GLN A O 1
ATOM 672 N N . HIS A 1 88 ? 11.914 -11.492 -8.640 1.00 92.31 88 HIS A N 1
ATOM 673 C CA . HIS A 1 88 ? 10.813 -12.008 -7.828 1.00 92.31 88 HIS A CA 1
ATOM 674 C C . HIS A 1 88 ? 10.344 -11.040 -6.730 1.00 92.31 88 HIS A C 1
ATOM 676 O O . HIS A 1 88 ? 9.307 -11.282 -6.117 1.00 92.31 88 HIS A O 1
ATOM 682 N N . VAL A 1 89 ? 11.115 -9.988 -6.434 1.00 91.50 89 VAL A N 1
ATOM 683 C CA . VAL A 1 89 ? 10.772 -9.016 -5.392 1.00 91.50 89 VAL A CA 1
ATOM 684 C C . VAL A 1 89 ? 9.776 -8.018 -5.961 1.00 91.50 89 VAL A C 1
ATOM 686 O O . VAL A 1 89 ? 10.092 -7.316 -6.927 1.00 91.50 89 VAL A O 1
ATOM 689 N N . SER A 1 90 ? 8.597 -7.940 -5.346 1.00 91.94 90 SER A N 1
ATOM 690 C CA . SER A 1 90 ? 7.538 -7.035 -5.789 1.00 91.94 90 SER A CA 1
ATOM 691 C C . SER A 1 90 ? 7.780 -5.602 -5.323 1.00 91.94 90 SER A C 1
ATOM 693 O O . SER A 1 90 ? 8.293 -5.361 -4.224 1.00 91.94 90 SER A O 1
ATOM 695 N N . ILE A 1 91 ? 7.343 -4.638 -6.124 1.00 92.88 91 ILE A N 1
ATOM 696 C CA . ILE A 1 91 ? 7.401 -3.211 -5.819 1.00 92.88 91 ILE A CA 1
ATOM 697 C C . ILE A 1 91 ? 5.993 -2.714 -5.492 1.00 92.88 91 ILE A C 1
ATOM 699 O O . ILE A 1 91 ? 5.100 -2.712 -6.334 1.00 92.88 91 ILE A O 1
ATOM 703 N N . MET A 1 92 ? 5.799 -2.255 -4.257 1.00 91.81 92 MET A N 1
ATOM 704 C CA . MET A 1 92 ? 4.578 -1.570 -3.837 1.00 91.81 92 MET A CA 1
ATOM 705 C C . MET A 1 92 ? 4.810 -0.060 -3.823 1.00 91.81 92 MET A C 1
ATOM 707 O O . MET A 1 92 ? 5.400 0.466 -2.874 1.00 91.81 92 MET A O 1
ATOM 711 N N . SER A 1 93 ? 4.360 0.632 -4.864 1.00 90.19 93 SER A N 1
ATOM 712 C CA . SER A 1 93 ? 4.571 2.071 -5.002 1.00 90.19 93 SER A CA 1
ATOM 713 C C . SER A 1 93 ? 3.628 2.872 -4.111 1.00 90.19 93 SER A C 1
ATOM 715 O O . SER A 1 93 ? 2.439 2.575 -4.019 1.00 90.19 93 SER A O 1
ATOM 717 N N . TYR A 1 94 ? 4.145 3.916 -3.464 1.00 84.44 94 TYR A N 1
ATOM 718 C CA . TYR A 1 94 ? 3.313 4.942 -2.837 1.00 84.44 94 TYR A CA 1
ATOM 719 C C . TYR A 1 94 ? 2.829 5.908 -3.919 1.00 84.44 94 TYR A C 1
ATOM 721 O O . TYR A 1 94 ? 3.389 6.983 -4.076 1.00 84.44 94 TYR A O 1
ATOM 729 N N . THR A 1 95 ? 1.802 5.513 -4.657 1.00 78.50 95 THR A N 1
ATOM 730 C CA . THR A 1 95 ? 1.298 6.247 -5.825 1.00 78.50 95 THR A CA 1
ATOM 731 C C . THR A 1 95 ? 0.553 7.522 -5.454 1.00 78.50 95 THR A C 1
ATOM 733 O O . THR A 1 95 ? 0.687 8.541 -6.118 1.00 78.50 95 THR A O 1
ATOM 736 N N . ALA A 1 96 ? -0.215 7.491 -4.362 1.00 75.38 96 ALA A N 1
ATOM 737 C CA . ALA A 1 96 ? -0.899 8.670 -3.846 1.00 75.38 96 ALA A CA 1
ATOM 738 C C . ALA A 1 96 ? -0.533 8.877 -2.378 1.00 75.38 96 ALA A C 1
ATOM 740 O O . ALA A 1 96 ? -0.888 8.065 -1.518 1.00 75.38 96 ALA A O 1
ATOM 741 N N . LYS A 1 97 ? 0.204 9.953 -2.083 1.00 74.88 97 LYS A N 1
ATOM 742 C CA . LYS A 1 97 ? 0.767 10.223 -0.752 1.00 74.88 97 LYS A CA 1
ATOM 743 C C . LYS A 1 97 ? 0.454 11.644 -0.277 1.00 74.88 97 LYS A C 1
ATOM 745 O O . LYS A 1 97 ? 0.294 12.543 -1.089 1.00 74.88 97 LYS A O 1
ATOM 750 N N . TYR A 1 98 ? 0.517 11.880 1.038 1.00 61.84 98 TYR A N 1
ATOM 751 C CA . TYR A 1 98 ? 0.384 13.202 1.687 1.00 61.84 98 TYR A CA 1
ATOM 752 C C . TYR A 1 98 ? 1.239 14.347 1.107 1.00 61.84 98 TYR A C 1
ATOM 754 O O . TYR A 1 98 ? 1.031 15.495 1.483 1.00 61.84 98 TYR A O 1
ATOM 762 N N . GLN A 1 99 ? 2.255 14.047 0.294 1.00 70.19 99 GLN A N 1
ATOM 763 C CA . GLN A 1 99 ? 3.097 15.064 -0.345 1.00 70.19 99 GLN A CA 1
ATOM 764 C C . GLN A 1 99 ? 2.397 15.719 -1.540 1.00 70.19 99 GLN A C 1
ATOM 766 O O . GLN A 1 99 ? 2.774 16.823 -1.919 1.00 70.19 99 GLN A O 1
ATOM 771 N N . MET A 1 100 ? 1.381 15.064 -2.101 1.00 81.62 100 MET A N 1
ATOM 772 C CA . MET A 1 100 ? 0.537 15.629 -3.146 1.00 81.62 100 MET A CA 1
ATOM 773 C C . MET A 1 100 ? -0.404 16.678 -2.559 1.00 81.62 100 MET A C 1
ATOM 775 O O . MET A 1 100 ? -0.763 16.628 -1.378 1.00 81.62 100 MET A O 1
ATOM 779 N N . ASN A 1 101 ? -0.849 17.613 -3.397 1.00 87.88 101 ASN A N 1
ATOM 780 C CA . ASN A 1 101 ? -1.889 18.545 -2.990 1.00 87.88 101 ASN A CA 1
ATOM 781 C C . ASN A 1 101 ? -3.203 17.769 -2.762 1.00 87.88 101 ASN A C 1
ATOM 783 O O . ASN A 1 101 ? -3.734 17.203 -3.718 1.00 87.88 101 ASN A O 1
ATOM 787 N N . PRO A 1 102 ? -3.777 17.768 -1.543 1.00 88.25 102 PRO A N 1
ATOM 788 C CA . PRO A 1 102 ? -4.992 17.009 -1.239 1.00 88.25 102 PRO A CA 1
ATOM 789 C C . PRO A 1 102 ? -6.213 17.429 -2.072 1.00 88.25 102 PRO A C 1
ATOM 791 O O . PRO A 1 102 ? -7.177 16.677 -2.159 1.00 88.25 102 PRO A O 1
ATOM 794 N N . ALA A 1 103 ? -6.197 18.613 -2.694 1.00 90.12 103 ALA A N 1
ATOM 795 C CA . ALA A 1 103 ? -7.267 19.057 -3.586 1.00 90.12 103 ALA A CA 1
ATOM 796 C C . ALA A 1 103 ? -7.256 18.355 -4.961 1.00 90.12 103 ALA A C 1
ATOM 798 O O . ALA A 1 103 ? -8.219 18.472 -5.722 1.00 90.12 103 ALA A O 1
ATOM 799 N N . ASN A 1 104 ? -6.177 17.645 -5.303 1.00 90.44 104 ASN A N 1
ATOM 800 C CA . ASN A 1 104 ? -5.955 17.112 -6.639 1.00 90.44 104 ASN A CA 1
ATOM 801 C C . ASN A 1 104 ? -6.271 15.614 -6.717 1.00 90.44 104 ASN A C 1
ATOM 803 O O . ASN A 1 104 ? -5.434 14.767 -6.426 1.00 90.44 104 ASN A O 1
ATOM 807 N N . CYS A 1 105 ? -7.455 15.269 -7.224 1.00 88.50 105 CYS A N 1
ATOM 808 C CA . CYS A 1 105 ? -7.799 13.869 -7.498 1.00 88.50 105 CYS A CA 1
ATOM 809 C C . CYS A 1 105 ? -7.241 13.354 -8.836 1.00 88.50 105 CYS A C 1
ATOM 811 O O . CYS A 1 105 ? -6.847 12.198 -8.950 1.00 88.50 105 CYS A O 1
ATOM 813 N N . ARG A 1 106 ? -7.182 14.212 -9.865 1.00 91.19 106 ARG A N 1
ATOM 814 C CA . ARG A 1 106 ? -6.742 13.823 -11.220 1.00 91.19 106 ARG A CA 1
ATOM 815 C C . ARG A 1 106 ? -5.254 13.503 -11.300 1.00 91.19 106 ARG A C 1
ATOM 817 O O . ARG A 1 106 ? -4.866 12.665 -12.103 1.00 91.19 106 ARG A O 1
ATOM 824 N N . GLU A 1 107 ? -4.452 14.153 -10.464 1.00 91.12 107 GLU A N 1
ATOM 825 C CA . GLU A 1 107 ? -3.009 13.919 -10.364 1.00 91.12 107 GLU A CA 1
ATOM 826 C C . GLU A 1 107 ? -2.712 12.471 -9.959 1.00 91.12 107 GLU A C 1
ATOM 828 O O . GLU A 1 107 ? -1.845 11.841 -10.548 1.00 91.12 107 GLU A O 1
ATOM 833 N N . ALA A 1 108 ? -3.531 11.881 -9.078 1.00 91.88 108 ALA A N 1
ATOM 834 C CA 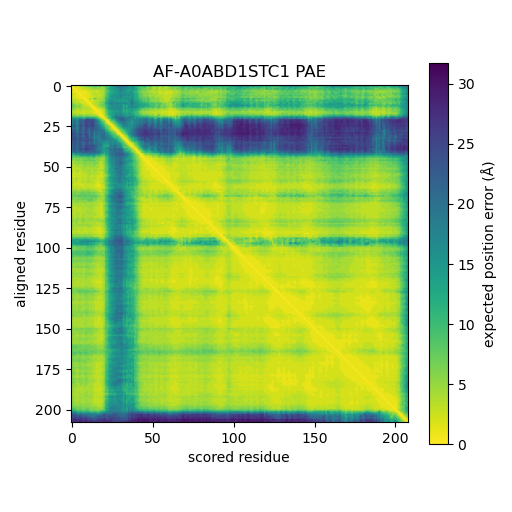. ALA A 1 108 ? -3.379 10.484 -8.674 1.00 91.88 108 ALA A CA 1
ATOM 835 C C . ALA A 1 108 ? -3.468 9.499 -9.853 1.00 91.88 108 ALA A C 1
ATOM 837 O O . ALA A 1 108 ? -2.795 8.474 -9.836 1.00 91.88 108 ALA A O 1
ATOM 838 N N . LEU A 1 109 ? -4.255 9.803 -10.895 1.00 93.25 109 LEU A N 1
ATOM 839 C CA . LEU A 1 109 ? -4.317 8.972 -12.104 1.00 93.25 109 LEU A CA 1
ATOM 840 C C . LEU A 1 109 ? -3.068 9.101 -12.980 1.00 93.25 109 LEU A C 1
ATOM 842 O O . LEU A 1 109 ? -2.738 8.156 -13.691 1.00 93.25 109 LEU A O 1
ATOM 846 N N . VAL A 1 110 ? -2.410 10.262 -12.967 1.00 92.38 110 VAL A N 1
ATOM 847 C CA . VAL A 1 110 ? -1.158 10.475 -13.704 1.00 92.38 110 VAL A CA 1
ATOM 848 C C . VAL A 1 110 ? -0.055 9.657 -13.044 1.00 92.38 110 VAL A C 1
ATOM 850 O O . VAL A 1 110 ? 0.500 8.780 -13.698 1.00 92.38 110 VAL A O 1
ATOM 853 N N . GLU A 1 111 ? 0.130 9.826 -11.732 1.00 92.19 111 GLU A N 1
ATOM 854 C CA . GLU A 1 111 ? 1.089 9.053 -10.928 1.00 92.19 111 GLU A CA 1
ATOM 855 C C . GLU A 1 111 ? 0.852 7.542 -11.047 1.00 92.19 111 GLU A C 1
ATOM 857 O O . GLU A 1 111 ? 1.789 6.764 -11.193 1.00 92.19 111 GLU A O 1
ATOM 862 N N . THR A 1 112 ? -0.418 7.117 -11.034 1.00 93.56 112 THR A N 1
ATOM 863 C CA . THR A 1 112 ? -0.787 5.701 -11.192 1.00 93.56 112 THR A CA 1
ATOM 864 C C . THR A 1 112 ? -0.283 5.131 -12.506 1.00 93.56 112 THR A C 1
ATOM 866 O O . THR A 1 112 ? 0.316 4.060 -12.518 1.00 93.56 112 THR A O 1
ATOM 869 N N . ARG A 1 113 ? -0.505 5.845 -13.611 1.00 93.88 113 ARG A N 1
ATOM 870 C CA . ARG A 1 113 ? -0.073 5.384 -14.932 1.00 93.88 113 ARG A CA 1
ATOM 871 C C . ARG A 1 113 ? 1.443 5.324 -15.025 1.00 93.88 113 ARG A C 1
ATOM 873 O O . ARG A 1 113 ? 1.965 4.381 -15.606 1.00 93.88 113 ARG A O 1
ATOM 880 N N . GLU A 1 114 ? 2.138 6.305 -14.464 1.00 93.56 114 GLU A N 1
ATOM 881 C CA . GLU A 1 114 ? 3.600 6.328 -14.472 1.00 93.56 114 GLU A CA 1
ATOM 882 C C . GLU A 1 114 ? 4.172 5.161 -13.662 1.00 93.56 114 GLU A C 1
ATOM 884 O O . GLU A 1 114 ? 4.902 4.343 -14.223 1.00 93.56 114 GLU A O 1
ATOM 889 N N . ASP A 1 115 ? 3.743 4.991 -12.409 1.00 94.75 115 ASP A N 1
ATOM 890 C CA . ASP A 1 115 ? 4.161 3.875 -11.552 1.00 94.75 115 ASP A CA 1
ATOM 891 C C . ASP A 1 115 ? 3.872 2.503 -12.200 1.00 94.75 115 ASP A C 1
ATOM 893 O O . ASP A 1 115 ? 4.707 1.597 -12.140 1.00 94.75 115 ASP A O 1
ATOM 897 N N . GLU A 1 116 ? 2.712 2.339 -12.849 1.00 94.88 116 GLU A N 1
ATOM 898 C CA . GLU A 1 116 ? 2.360 1.131 -13.610 1.00 94.88 116 GLU A CA 1
ATOM 899 C C . GLU A 1 116 ? 3.329 0.878 -14.765 1.00 94.88 116 GLU A C 1
ATOM 901 O O . GLU A 1 116 ? 3.849 -0.230 -14.913 1.00 94.88 116 GLU A O 1
ATOM 906 N N . THR A 1 117 ? 3.594 1.900 -15.584 1.00 95.50 117 THR A N 1
ATOM 907 C CA . THR A 1 117 ? 4.508 1.776 -16.731 1.00 95.50 117 THR A CA 1
ATOM 908 C C . THR A 1 117 ? 5.949 1.519 -16.309 1.00 95.50 117 THR A C 1
ATOM 910 O O . THR A 1 117 ? 6.703 0.875 -17.037 1.00 95.50 117 THR A O 1
ATOM 913 N N . GLU A 1 118 ? 6.324 1.982 -15.121 1.00 95.19 118 GLU A N 1
ATOM 914 C CA . GLU A 1 118 ? 7.640 1.794 -14.527 1.00 95.19 118 GLU A CA 1
ATOM 915 C C . GLU A 1 118 ? 7.826 0.425 -13.849 1.00 95.19 118 GLU A C 1
ATOM 917 O O . GLU A 1 118 ? 8.948 0.072 -13.473 1.00 95.19 118 GLU A O 1
ATOM 922 N N . GLY A 1 119 ? 6.758 -0.369 -13.722 1.00 94.69 119 GLY A N 1
ATOM 923 C CA . GLY A 1 119 ? 6.811 -1.737 -13.205 1.00 94.69 119 GLY A CA 1
ATOM 924 C C . GLY A 1 119 ? 6.469 -1.874 -11.721 1.00 94.69 119 GLY A C 1
ATOM 925 O O . GLY A 1 119 ? 7.045 -2.726 -11.043 1.00 94.69 119 GLY A O 1
ATOM 926 N N . ALA A 1 120 ? 5.562 -1.046 -11.196 1.00 95.06 120 ALA A N 1
ATOM 927 C CA . ALA A 1 120 ? 4.942 -1.300 -9.899 1.00 95.06 120 ALA A CA 1
ATOM 928 C C . ALA A 1 120 ? 4.036 -2.543 -9.962 1.00 95.06 120 ALA A C 1
ATOM 930 O O . ALA A 1 120 ? 3.292 -2.741 -10.918 1.00 95.06 120 ALA A O 1
ATOM 931 N N . ASP A 1 121 ? 4.057 -3.357 -8.907 1.00 96.12 121 ASP A N 1
ATOM 932 C CA . ASP A 1 121 ? 3.206 -4.547 -8.775 1.00 96.12 121 ASP A CA 1
ATOM 933 C C . ASP A 1 121 ? 1.956 -4.276 -7.925 1.00 96.12 121 ASP A C 1
ATOM 935 O O . ASP A 1 121 ? 0.955 -4.984 -8.022 1.00 96.12 121 ASP A O 1
ATOM 939 N N . ILE A 1 122 ? 2.030 -3.284 -7.032 1.00 94.69 122 ILE A N 1
ATOM 940 C CA . ILE A 1 122 ? 0.963 -2.895 -6.103 1.00 94.69 122 ILE A CA 1
ATOM 941 C C . ILE A 1 122 ? 0.972 -1.370 -5.984 1.00 94.69 122 ILE A C 1
ATOM 943 O O . ILE A 1 122 ? 2.032 -0.770 -5.791 1.00 94.69 122 ILE A O 1
ATOM 947 N N . LEU A 1 123 ? -0.204 -0.748 -6.024 1.00 94.69 123 LEU A N 1
ATOM 948 C CA . LEU 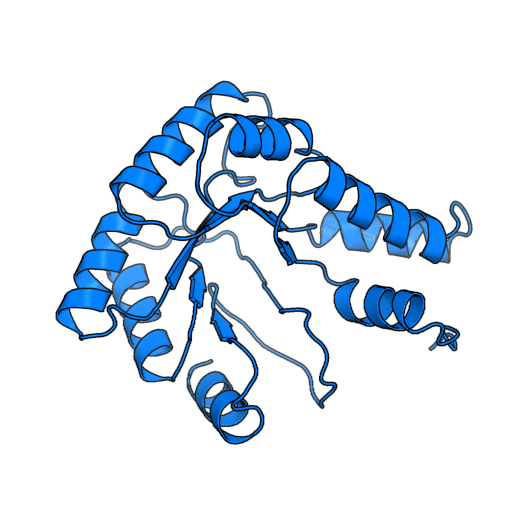A 1 123 ? -0.364 0.696 -5.833 1.00 94.69 123 LEU A CA 1
ATOM 949 C C . LEU A 1 123 ? -0.851 0.977 -4.416 1.00 94.69 123 LEU A C 1
ATOM 951 O O . LEU A 1 123 ? -1.802 0.346 -3.962 1.00 94.69 123 LEU A O 1
ATOM 955 N N . LEU A 1 124 ? -0.233 1.915 -3.704 1.00 93.12 124 LEU A N 1
ATOM 956 C CA . LEU A 1 124 ? -0.586 2.256 -2.327 1.00 93.12 124 LEU A CA 1
ATOM 957 C C . LEU A 1 124 ? -1.060 3.707 -2.197 1.00 93.12 124 LEU A C 1
ATOM 959 O O . LEU A 1 124 ? -0.366 4.643 -2.596 1.00 93.12 124 LEU A O 1
ATOM 963 N N . VAL A 1 125 ? -2.211 3.883 -1.542 1.00 93.62 125 VAL A N 1
ATOM 964 C CA . VAL A 1 125 ? -2.766 5.189 -1.155 1.00 93.62 125 VAL A CA 1
ATOM 965 C C . VAL A 1 125 ? -2.517 5.459 0.329 1.00 93.62 125 VAL A C 1
ATOM 967 O O . VAL A 1 125 ? -2.784 4.610 1.187 1.00 93.62 125 VAL A O 1
ATOM 970 N N . LYS A 1 126 ? -2.002 6.650 0.642 1.00 90.75 126 LYS A N 1
ATOM 971 C CA . LYS A 1 126 ? -1.750 7.129 2.005 1.00 90.75 126 LYS A CA 1
ATOM 972 C C . LYS A 1 126 ? -1.988 8.641 2.106 1.00 90.75 126 LYS A C 1
ATOM 974 O O . LYS A 1 126 ? -1.253 9.388 1.468 1.00 90.75 126 LYS A O 1
ATOM 979 N N . PRO A 1 127 ? -2.822 9.156 3.023 1.00 91.69 127 PRO A N 1
ATOM 980 C CA . PRO A 1 127 ? -3.582 8.471 4.078 1.00 91.69 127 PRO A CA 1
ATOM 981 C C . PRO A 1 127 ? -4.739 7.604 3.556 1.00 91.69 127 PRO A C 1
ATOM 983 O O . PRO A 1 127 ? -4.998 7.583 2.361 1.00 91.69 127 PRO A O 1
ATOM 986 N N . GLY A 1 128 ? -5.416 6.876 4.444 1.00 91.12 128 GLY A N 1
ATOM 987 C CA . GLY A 1 128 ? -6.471 5.929 4.080 1.00 91.12 128 GLY A CA 1
ATOM 988 C C . GLY A 1 128 ? -7.851 6.584 4.044 1.00 91.12 128 GLY A C 1
ATOM 989 O O . GLY A 1 128 ? -8.406 6.834 2.978 1.00 91.12 128 GLY A O 1
ATOM 990 N N . LEU A 1 129 ? -8.418 6.868 5.218 1.00 93.75 129 LEU A N 1
ATOM 991 C CA . LEU A 1 129 ? -9.796 7.351 5.372 1.00 93.75 129 LEU A CA 1
ATOM 992 C C . LEU A 1 129 ? -10.120 8.670 4.655 1.00 93.75 129 LEU A C 1
ATOM 994 O O . LEU A 1 129 ? -11.200 8.751 4.074 1.00 93.75 129 LEU A O 1
ATOM 998 N N . PRO A 1 130 ? -9.254 9.700 4.645 1.00 95.25 130 PRO A N 1
ATOM 999 C CA . PRO A 1 130 ? -9.578 10.930 3.930 1.00 95.25 130 PRO A CA 1
ATOM 1000 C C . PRO A 1 130 ? -9.445 10.807 2.402 1.00 95.25 130 PRO A C 1
ATOM 1002 O O . PRO A 1 130 ? -9.729 11.777 1.714 1.00 95.25 130 PRO A O 1
ATOM 1005 N N . TYR A 1 131 ? -9.006 9.652 1.886 1.00 96.25 131 TYR A N 1
ATOM 1006 C CA . TYR A 1 131 ? -8.689 9.413 0.471 1.00 96.25 131 TYR A CA 1
ATOM 1007 C C . TYR A 1 131 ? -9.450 8.185 -0.069 1.00 96.25 131 TYR A C 1
ATOM 1009 O O . TYR A 1 131 ? -8.997 7.507 -0.992 1.00 96.25 131 TYR A O 1
ATOM 1017 N N . LEU A 1 132 ? -10.608 7.850 0.517 1.00 97.31 132 LEU A N 1
ATOM 1018 C CA . LEU A 1 132 ? -11.443 6.722 0.071 1.00 97.31 132 LEU A CA 1
ATOM 1019 C C . LEU A 1 132 ? -11.902 6.879 -1.385 1.00 97.31 132 LEU A C 1
ATOM 1021 O O . LEU A 1 132 ? -12.022 5.893 -2.111 1.00 97.31 132 LEU A O 1
ATOM 1025 N N . ASP A 1 133 ? -12.140 8.114 -1.809 1.00 96.88 133 ASP A N 1
ATOM 1026 C CA . ASP A 1 133 ? -12.438 8.491 -3.187 1.00 96.88 133 ASP A CA 1
ATOM 1027 C C . ASP A 1 133 ? -11.251 8.224 -4.122 1.00 96.88 133 ASP A C 1
ATOM 1029 O O . ASP A 1 133 ? -11.456 7.690 -5.208 1.00 96.88 133 ASP A O 1
ATOM 1033 N N . ILE A 1 134 ? -10.017 8.490 -3.685 1.00 96.62 134 ILE A N 1
ATOM 1034 C CA . ILE A 1 134 ? -8.801 8.174 -4.450 1.00 96.62 134 ILE A CA 1
ATOM 1035 C C . ILE A 1 134 ? -8.575 6.663 -4.535 1.00 96.62 134 ILE A C 1
ATOM 1037 O O . ILE A 1 134 ? -8.281 6.153 -5.612 1.00 96.62 134 ILE A O 1
ATOM 1041 N N . ILE A 1 135 ? -8.777 5.916 -3.444 1.00 96.94 135 ILE A N 1
ATOM 1042 C CA . ILE A 1 135 ? -8.713 4.441 -3.464 1.00 96.94 135 ILE A CA 1
ATOM 1043 C C . ILE A 1 135 ? -9.711 3.888 -4.484 1.00 96.94 135 ILE A C 1
ATOM 1045 O O . ILE A 1 135 ? -9.379 2.989 -5.259 1.00 96.94 135 ILE A O 1
ATOM 1049 N N . ARG A 1 136 ? -10.926 4.443 -4.506 1.00 97.88 136 ARG A N 1
ATOM 1050 C CA . ARG A 1 136 ? -11.951 4.058 -5.472 1.00 97.88 136 ARG A CA 1
ATOM 1051 C C . ARG A 1 136 ? -11.556 4.420 -6.897 1.00 97.88 136 ARG A C 1
ATOM 1053 O O . ARG A 1 136 ? -11.620 3.564 -7.773 1.00 97.88 136 ARG A O 1
ATOM 1060 N N . LEU A 1 137 ? -11.076 5.639 -7.105 1.00 96.81 137 LEU A N 1
ATOM 1061 C CA . LEU A 1 137 ? -10.604 6.118 -8.397 1.00 96.81 137 LEU A CA 1
ATOM 1062 C C . LEU A 1 137 ? -9.513 5.209 -8.975 1.00 96.81 137 LEU A C 1
ATOM 1064 O O . LEU A 1 137 ? -9.606 4.814 -10.135 1.00 96.81 137 LEU A O 1
ATOM 1068 N N . LEU A 1 138 ? -8.521 4.832 -8.167 1.00 96.12 138 LEU A N 1
ATOM 1069 C CA . LEU A 1 138 ? -7.459 3.910 -8.572 1.00 96.12 138 LEU A CA 1
ATOM 1070 C C . LEU A 1 138 ? -8.014 2.520 -8.873 1.00 96.12 138 LEU A C 1
ATOM 1072 O O . LEU A 1 138 ? -7.701 1.959 -9.917 1.00 96.12 138 LEU A O 1
ATOM 1076 N N . ARG A 1 139 ? -8.895 1.987 -8.019 1.00 96.69 139 ARG A N 1
ATOM 1077 C CA . ARG A 1 139 ? -9.502 0.665 -8.229 1.00 96.69 139 ARG A CA 1
ATOM 1078 C C . ARG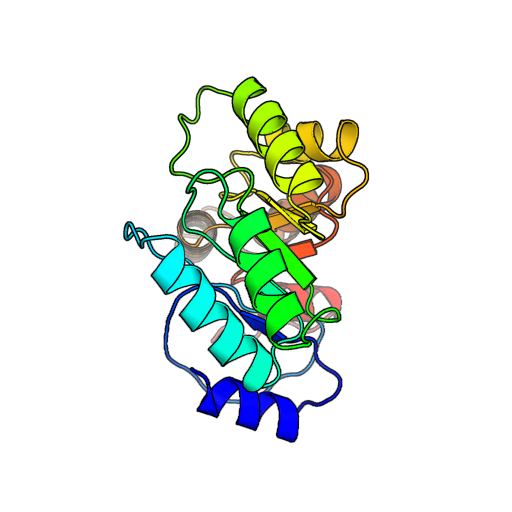 A 1 139 ? -10.297 0.563 -9.534 1.00 96.69 139 ARG A C 1
ATOM 1080 O O . ARG A 1 139 ? -10.363 -0.516 -10.114 1.00 96.69 139 ARG A O 1
ATOM 1087 N N . ASP A 1 140 ? -10.912 1.656 -9.971 1.00 97.50 140 ASP A N 1
ATOM 1088 C CA . ASP A 1 140 ? -11.706 1.681 -11.201 1.00 97.50 140 ASP A CA 1
ATOM 1089 C C . ASP A 1 140 ? -10.844 1.891 -12.462 1.00 97.50 140 ASP A C 1
ATOM 1091 O O . ASP A 1 140 ? -11.306 1.607 -13.566 1.00 97.50 140 ASP A O 1
ATOM 1095 N N . ASN A 1 141 ? -9.607 2.385 -12.318 1.00 96.94 141 ASN A N 1
ATOM 1096 C CA . ASN A 1 141 ? -8.741 2.769 -13.443 1.00 96.94 141 ASN A CA 1
ATOM 1097 C C . ASN A 1 141 ? -7.442 1.959 -13.557 1.00 96.94 141 ASN A C 1
ATOM 1099 O O . ASN A 1 141 ? -6.761 2.081 -14.572 1.00 96.94 141 ASN A O 1
ATOM 1103 N N . SER A 1 142 ? -7.109 1.146 -12.555 1.00 95.75 142 SER A N 1
ATOM 1104 C CA . SER A 1 142 ? -5.914 0.308 -12.518 1.00 95.75 142 SER A CA 1
ATOM 1105 C C . SER A 1 142 ? -6.283 -1.176 -12.452 1.00 95.75 142 SER A C 1
ATOM 1107 O O . SER A 1 142 ? -7.185 -1.552 -11.697 1.00 95.75 142 SER A O 1
ATOM 1109 N N . PRO A 1 143 ? -5.579 -2.052 -13.191 1.00 95.88 143 PRO A N 1
ATOM 1110 C CA . PRO A 1 143 ? -5.690 -3.495 -13.015 1.00 95.88 143 PRO A CA 1
ATOM 1111 C C . PRO A 1 143 ? -4.881 -4.020 -11.815 1.00 95.88 143 PRO A C 1
ATOM 1113 O O . PRO A 1 143 ? -5.029 -5.192 -11.461 1.00 95.88 143 PRO A O 1
ATOM 1116 N N . LEU A 1 144 ? -4.005 -3.203 -11.216 1.00 95.88 144 LEU A N 1
ATOM 1117 C CA . LEU A 1 144 ? -3.125 -3.629 -10.132 1.00 95.88 144 LEU A CA 1
ATOM 1118 C C . LEU A 1 144 ? -3.869 -3.714 -8.788 1.00 95.88 144 LEU A C 1
ATOM 1120 O O . LEU A 1 144 ? -4.820 -2.966 -8.546 1.00 95.88 144 LEU A O 1
ATOM 1124 N N . PRO A 1 145 ? -3.421 -4.590 -7.869 1.00 96.62 145 PRO A N 1
ATOM 1125 C CA . PRO A 1 145 ? -3.910 -4.600 -6.499 1.00 96.62 145 PRO A CA 1
ATOM 1126 C C . PRO A 1 145 ? -3.714 -3.243 -5.816 1.00 96.62 145 PRO A C 1
ATOM 1128 O O . PRO A 1 145 ? -2.628 -2.656 -5.871 1.00 96.62 145 PRO A O 1
ATOM 1131 N N . ILE A 1 146 ? -4.746 -2.786 -5.104 1.00 95.50 146 ILE A N 1
ATOM 1132 C CA . ILE A 1 146 ? -4.711 -1.512 -4.380 1.00 95.50 146 ILE A CA 1
ATOM 1133 C C . ILE A 1 146 ? -4.469 -1.760 -2.894 1.00 95.50 146 ILE A C 1
ATOM 1135 O O . ILE A 1 146 ? -5.235 -2.442 -2.212 1.00 95.50 146 ILE A O 1
ATOM 1139 N N . ALA A 1 147 ? -3.414 -1.169 -2.361 1.00 94.06 147 ALA A N 1
ATOM 1140 C CA . ALA A 1 147 ? -3.150 -1.073 -0.942 1.00 94.06 147 ALA A CA 1
ATOM 1141 C C . ALA A 1 147 ? -3.632 0.271 -0.382 1.00 94.06 147 ALA A C 1
ATOM 1143 O O . ALA A 1 147 ? -3.482 1.321 -1.004 1.00 94.06 147 ALA A O 1
ATOM 1144 N N . ALA A 1 148 ? -4.152 0.259 0.840 1.00 92.69 148 ALA A N 1
ATOM 1145 C CA . ALA A 1 148 ? -4.462 1.473 1.583 1.00 92.69 148 ALA A CA 1
ATOM 1146 C C . ALA A 1 148 ? -3.710 1.490 2.911 1.00 92.69 148 ALA A C 1
ATOM 1148 O O . ALA A 1 148 ? -3.663 0.482 3.617 1.00 92.69 148 ALA A O 1
ATOM 1149 N N . TYR A 1 149 ? -3.139 2.637 3.267 1.00 91.81 149 TYR A N 1
ATOM 1150 C CA . TYR A 1 149 ? -2.454 2.833 4.539 1.00 91.81 149 TYR A CA 1
ATOM 1151 C C . TYR A 1 149 ? -3.281 3.738 5.451 1.00 91.81 149 TYR A C 1
ATOM 1153 O O . TYR A 1 149 ? -3.350 4.947 5.229 1.00 91.81 149 TYR A O 1
ATOM 1161 N N . GLN A 1 150 ? -3.830 3.174 6.529 1.00 90.75 150 GLN A N 1
ATOM 1162 C CA . GLN A 1 150 ? -4.443 3.939 7.613 1.00 90.75 150 GLN A CA 1
ATOM 1163 C C . GLN A 1 150 ? -3.341 4.629 8.424 1.00 90.75 150 GLN A C 1
ATOM 1165 O O . GLN A 1 150 ? -2.588 3.988 9.164 1.00 90.75 150 GLN A O 1
ATOM 1170 N N . ALA A 1 151 ? -3.204 5.943 8.237 1.00 88.75 151 ALA A N 1
ATOM 1171 C CA . ALA A 1 151 ? -2.117 6.730 8.801 1.00 88.75 151 ALA A CA 1
ATOM 1172 C C . ALA A 1 151 ? -2.118 6.708 10.337 1.00 88.75 151 ALA A C 1
ATOM 1174 O O . ALA A 1 151 ? -3.151 6.539 10.982 1.00 88.75 151 ALA A O 1
ATOM 1175 N N . SER A 1 152 ? -0.953 6.958 10.938 1.00 87.75 152 SER A N 1
ATOM 1176 C CA . SER A 1 152 ? -0.811 7.042 12.397 1.00 87.75 152 SER A CA 1
ATOM 1177 C C . SER A 1 152 ? -1.740 8.087 13.024 1.00 87.75 152 SER A C 1
ATOM 1179 O O . SER A 1 152 ? -2.294 7.843 14.088 1.00 87.75 152 SER A O 1
ATOM 1181 N N . GLY A 1 153 ? -1.976 9.217 12.347 1.00 89.25 153 GLY A N 1
ATOM 1182 C CA . GLY A 1 153 ? -2.958 10.213 12.784 1.00 89.25 153 GLY A CA 1
ATOM 1183 C C . GLY A 1 153 ? -4.387 9.660 12.842 1.00 89.25 153 GLY A C 1
ATOM 1184 O O . GLY A 1 153 ? -5.093 9.917 13.810 1.00 89.25 153 GLY A O 1
ATOM 1185 N N . GLU A 1 154 ? -4.794 8.847 11.862 1.00 92.56 154 GLU A N 1
ATOM 1186 C CA . GLU A 1 154 ? -6.112 8.191 11.836 1.00 92.56 154 GLU A CA 1
ATOM 1187 C C . GLU A 1 154 ? -6.265 7.207 12.999 1.00 92.56 154 GLU A C 1
ATOM 1189 O O . GLU A 1 154 ? -7.279 7.217 13.695 1.00 92.56 154 GLU A O 1
ATOM 1194 N N . TYR A 1 155 ? -5.221 6.416 13.259 1.00 93.00 155 TYR A N 1
ATOM 1195 C CA . TYR A 1 155 ? -5.161 5.527 14.418 1.00 93.00 155 TYR A CA 1
ATOM 1196 C C . TYR A 1 155 ? -5.298 6.296 15.738 1.00 93.00 155 TYR A C 1
ATOM 1198 O O . TYR A 1 155 ? -6.157 5.976 16.562 1.00 93.00 155 TYR A O 1
ATOM 1206 N N . SER A 1 156 ? -4.486 7.340 15.924 1.00 94.44 156 SER A N 1
ATOM 1207 C CA . SER A 1 156 ? -4.473 8.136 17.152 1.00 94.44 156 SER A CA 1
ATOM 1208 C C . SER A 1 156 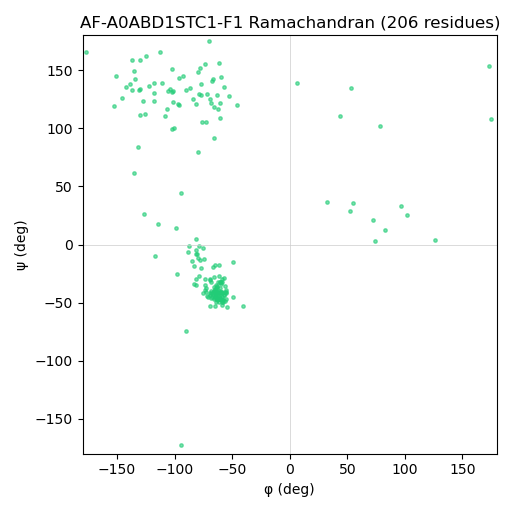? -5.800 8.850 17.399 1.00 94.44 156 SER A C 1
ATOM 1210 O O . SER A 1 156 ? -6.221 8.942 18.548 1.00 94.44 156 SER A O 1
ATOM 1212 N N . MET A 1 157 ? -6.486 9.314 16.348 1.00 96.56 157 MET A N 1
ATOM 1213 C CA . MET A 1 157 ? -7.819 9.916 16.475 1.00 96.56 157 MET A CA 1
ATOM 1214 C C . MET A 1 157 ? -8.842 8.922 17.037 1.00 96.56 157 MET A C 1
ATOM 1216 O O . MET A 1 157 ? -9.587 9.269 17.952 1.00 96.56 157 MET A O 1
ATOM 1220 N N . ILE A 1 158 ? -8.853 7.682 16.537 1.00 96.06 158 ILE A N 1
ATOM 1221 C CA . ILE A 1 158 ? -9.783 6.644 17.008 1.00 96.06 158 ILE A CA 1
ATOM 1222 C C . ILE A 1 158 ? -9.442 6.229 18.443 1.00 96.06 158 ILE A C 1
ATOM 1224 O O . ILE A 1 158 ? -10.332 6.198 19.291 1.00 96.06 158 ILE A O 1
ATOM 1228 N N . LYS A 1 159 ? -8.157 5.997 18.749 1.00 95.31 159 LYS A N 1
ATOM 1229 C CA . LYS A 1 159 ? -7.705 5.679 20.115 1.00 95.31 159 LYS A CA 1
ATOM 1230 C C . LYS A 1 159 ? -8.061 6.772 21.119 1.00 95.31 159 LYS A C 1
ATOM 1232 O O . LYS A 1 159 ? -8.580 6.474 22.189 1.00 95.31 159 LYS A O 1
ATOM 1237 N N . ALA A 1 160 ? -7.828 8.037 20.772 1.00 96.69 160 ALA A N 1
ATOM 1238 C CA . ALA A 1 160 ? -8.188 9.156 21.636 1.00 96.69 160 ALA A CA 1
ATOM 1239 C C . ALA A 1 160 ? -9.709 9.224 21.850 1.00 96.69 160 ALA A C 1
ATOM 1241 O O . ALA A 1 160 ? -10.164 9.331 22.987 1.00 96.69 160 ALA A O 1
ATOM 1242 N N . GLY A 1 161 ? -10.505 9.103 20.783 1.00 96.75 161 GLY A N 1
ATOM 1243 C CA . GLY A 1 161 ? -11.967 9.099 20.879 1.00 96.75 161 GLY A CA 1
ATOM 1244 C C . GLY A 1 161 ? -12.510 7.967 21.759 1.00 96.75 161 GLY A C 1
ATOM 1245 O O . GLY A 1 161 ? -13.417 8.201 22.561 1.00 96.75 161 GLY A O 1
ATOM 1246 N N . GLY A 1 162 ? -11.925 6.772 21.652 1.00 96.31 162 GLY A N 1
ATOM 1247 C CA . GLY A 1 162 ? -12.226 5.623 22.506 1.00 96.31 162 GLY A CA 1
ATOM 1248 C C . GLY A 1 162 ? -11.874 5.866 23.972 1.00 96.31 162 GLY A C 1
ATOM 1249 O O . GLY A 1 162 ? -12.708 5.674 24.858 1.00 96.31 162 GLY A O 1
ATOM 1250 N N . GLN A 1 163 ? -10.669 6.380 24.233 1.00 95.94 163 GLN A N 1
ATOM 1251 C CA . GLN A 1 163 ? -10.201 6.713 25.581 1.00 95.94 163 GLN A CA 1
ATOM 1252 C C . GLN A 1 163 ? -11.102 7.747 26.272 1.00 95.94 163 GLN A C 1
ATOM 1254 O O . GLN A 1 163 ? -11.415 7.608 27.455 1.00 95.94 163 GLN A O 1
ATOM 1259 N N . PHE A 1 164 ? -11.558 8.763 25.537 1.00 96.38 164 PHE A N 1
ATOM 1260 C CA . PHE A 1 164 ? -12.497 9.768 26.043 1.00 96.38 164 PHE A CA 1
ATOM 1261 C C . PHE A 1 164 ? -13.964 9.314 26.011 1.00 96.38 164 PHE A C 1
ATOM 1263 O O . PHE A 1 164 ? -14.844 10.106 26.347 1.00 96.38 164 PHE A O 1
ATOM 1270 N N . LYS A 1 165 ? -14.242 8.059 25.627 1.00 94.69 165 LYS A N 1
ATOM 1271 C CA . LYS A 1 165 ? -15.594 7.486 25.485 1.00 94.69 165 LYS A CA 1
ATOM 1272 C C . LYS A 1 165 ? -16.521 8.327 24.599 1.00 94.69 165 LYS A C 1
ATOM 1274 O O . LYS A 1 165 ? -17.734 8.329 24.787 1.00 94.69 165 LYS A O 1
ATOM 1279 N N . MET A 1 166 ? -15.949 9.058 23.643 1.00 97.25 166 MET A N 1
ATOM 1280 C CA . MET A 1 166 ? -16.704 9.831 22.652 1.00 97.25 166 MET A CA 1
ATOM 1281 C C . MET A 1 166 ? -17.247 8.931 21.543 1.00 97.25 166 MET A C 1
ATOM 1283 O O . MET A 1 166 ? -18.259 9.248 20.924 1.00 97.25 166 MET A O 1
ATOM 1287 N N . ILE A 1 167 ? -16.563 7.815 21.297 1.00 96.81 167 ILE A N 1
ATOM 1288 C CA . ILE A 1 167 ? -16.927 6.795 20.321 1.00 96.81 167 ILE A CA 1
ATOM 1289 C C . ILE A 1 167 ? -16.723 5.406 20.924 1.00 96.81 167 ILE A C 1
ATOM 1291 O O . ILE A 1 167 ? -15.939 5.227 21.857 1.00 96.81 167 ILE A O 1
ATOM 1295 N N . ASP A 1 168 ? -17.399 4.419 20.347 1.00 96.56 168 ASP A N 1
ATOM 1296 C CA . ASP A 1 168 ? -17.053 3.013 20.526 1.00 96.56 168 ASP A CA 1
ATOM 1297 C C . ASP A 1 168 ? -15.812 2.708 19.673 1.00 96.56 168 ASP A C 1
ATOM 1299 O O . ASP A 1 168 ? -15.887 2.667 18.442 1.00 96.56 168 ASP A O 1
ATOM 1303 N N . GLU A 1 169 ? -14.658 2.568 20.329 1.00 95.25 169 GLU A N 1
ATOM 1304 C CA . GLU A 1 169 ? -13.366 2.395 19.661 1.00 95.25 169 GLU A CA 1
ATOM 1305 C C . GLU A 1 169 ? -13.351 1.179 18.737 1.00 95.25 169 GLU A C 1
ATOM 1307 O O . GLU A 1 169 ? -12.935 1.288 17.585 1.00 95.25 169 GLU A O 1
ATOM 1312 N N . GLU A 1 170 ? -13.798 0.027 19.238 1.00 94.06 170 GLU A N 1
ATOM 1313 C CA . GLU A 1 170 ? -13.722 -1.239 18.517 1.00 94.06 170 GLU A CA 1
ATOM 1314 C C . GLU A 1 170 ? -14.639 -1.209 17.297 1.00 94.06 170 GLU A C 1
ATOM 1316 O O . GLU A 1 170 ? -14.223 -1.547 16.183 1.00 94.06 170 GLU A O 1
ATOM 1321 N N . ARG A 1 171 ? -15.870 -0.725 17.487 1.00 95.31 171 ARG A N 1
ATOM 1322 C CA . ARG A 1 171 ? -16.841 -0.608 16.404 1.00 95.31 171 ARG A CA 1
ATOM 1323 C C . ARG A 1 171 ? -16.364 0.362 15.326 1.00 95.31 171 ARG A C 1
ATOM 1325 O O . ARG A 1 171 ? -16.407 0.017 14.146 1.00 95.31 171 ARG A O 1
ATOM 1332 N N . VAL A 1 172 ? -15.876 1.545 15.707 1.00 97.00 172 VAL A N 1
ATOM 1333 C CA . VAL A 1 172 ? -15.371 2.541 14.746 1.00 97.00 172 VAL A CA 1
ATOM 1334 C C . VAL A 1 172 ? -14.106 2.042 14.050 1.00 97.00 172 VAL A C 1
ATOM 1336 O O . VAL A 1 172 ? -13.982 2.183 12.834 1.00 97.00 172 VAL A O 1
ATOM 1339 N N . MET A 1 173 ? -13.185 1.403 14.773 1.00 95.12 173 MET A N 1
ATOM 1340 C CA . MET A 1 173 ? -12.011 0.759 14.185 1.00 95.12 173 MET A CA 1
ATOM 1341 C C . MET A 1 173 ? -12.427 -0.234 13.092 1.00 95.12 173 MET A C 1
ATOM 1343 O O . MET A 1 173 ? -11.977 -0.108 11.952 1.00 95.12 173 MET A O 1
ATOM 1347 N N . MET A 1 174 ? -13.314 -1.184 13.396 1.00 94.50 174 MET A N 1
ATOM 1348 C CA . MET A 1 174 ? -13.755 -2.177 12.413 1.00 94.50 174 MET A CA 1
ATOM 1349 C C . MET A 1 174 ? -14.487 -1.535 11.231 1.00 94.50 174 MET A C 1
ATOM 1351 O O . MET A 1 174 ? -14.222 -1.892 10.082 1.00 94.50 174 MET A O 1
ATOM 1355 N N . GLU A 1 175 ? -15.344 -0.545 11.480 1.00 97.12 175 GLU A N 1
ATOM 1356 C CA . GLU A 1 175 ? -16.066 0.179 10.430 1.00 97.12 175 GLU A CA 1
ATOM 1357 C C . GLU A 1 175 ? -15.110 0.916 9.479 1.00 97.12 175 GLU A C 1
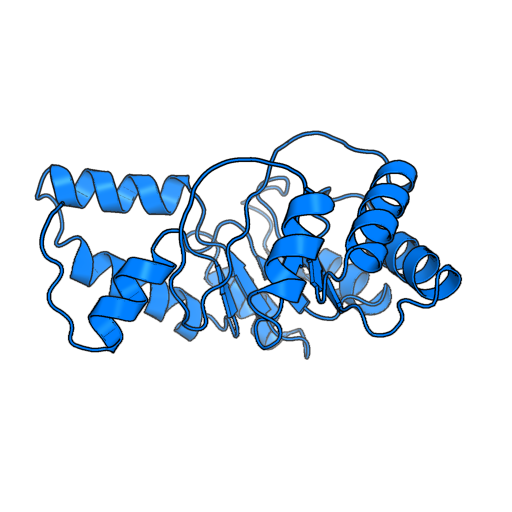ATOM 1359 O O . GLU A 1 175 ? -15.267 0.847 8.256 1.00 97.12 175 GLU A O 1
ATOM 1364 N N . THR A 1 176 ? -14.062 1.554 10.006 1.00 96.44 176 THR A N 1
ATOM 1365 C CA . THR A 1 176 ? -13.056 2.245 9.183 1.00 96.44 176 THR A CA 1
ATOM 1366 C C . THR A 1 176 ? -12.263 1.286 8.294 1.00 96.44 176 THR A C 1
ATOM 1368 O O . THR A 1 176 ? -12.065 1.570 7.110 1.00 96.44 176 THR A O 1
ATOM 1371 N N . LEU A 1 177 ? -11.886 0.109 8.804 1.00 93.50 177 LEU A N 1
ATOM 1372 C CA . LEU A 1 177 ? -11.222 -0.933 8.011 1.00 93.50 177 LEU A CA 1
ATOM 1373 C C . LEU A 1 177 ? -12.146 -1.492 6.919 1.00 93.50 177 LEU A C 1
ATOM 1375 O O . LEU A 1 177 ? -11.719 -1.681 5.775 1.00 93.50 177 LEU A O 1
ATOM 1379 N N . MET A 1 178 ? -13.428 -1.694 7.233 1.00 94.31 178 MET A N 1
ATOM 1380 C CA . MET A 1 178 ? -14.439 -2.087 6.246 1.00 94.31 178 MET A CA 1
ATOM 1381 C C . MET A 1 178 ? -14.637 -1.011 5.176 1.00 94.31 178 MET A C 1
ATOM 1383 O O . MET A 1 178 ? -14.820 -1.346 4.007 1.00 94.31 178 MET A O 1
ATOM 1387 N N . CYS A 1 179 ? -14.558 0.273 5.533 1.00 97.38 179 CYS A N 1
ATOM 1388 C CA . CYS A 1 179 ? -14.650 1.366 4.569 1.00 97.38 179 CYS A CA 1
ATOM 1389 C C . CYS A 1 179 ? -13.490 1.353 3.572 1.00 97.38 179 CYS A C 1
ATOM 1391 O O . CYS A 1 179 ? -13.743 1.500 2.380 1.00 97.38 179 CYS A O 1
ATOM 1393 N N . LEU A 1 180 ? -12.256 1.103 4.022 1.00 95.81 180 LEU A N 1
ATOM 1394 C CA . LEU A 1 180 ? -11.092 0.954 3.136 1.00 95.81 180 LEU A CA 1
ATOM 1395 C C . LEU A 1 180 ? -11.269 -0.234 2.180 1.00 95.81 180 LEU A C 1
ATOM 1397 O O . LEU A 1 180 ? -11.065 -0.104 0.971 1.00 95.81 180 LEU A O 1
ATOM 1401 N N . ARG A 1 181 ? -11.733 -1.378 2.703 1.00 95.50 181 ARG A N 1
ATOM 1402 C CA . ARG A 1 181 ? -12.038 -2.560 1.884 1.00 95.50 181 ARG A CA 1
ATOM 1403 C C . ARG A 1 181 ? -13.129 -2.269 0.852 1.00 95.50 181 ARG A C 1
ATOM 1405 O O . ARG A 1 181 ? -12.960 -2.587 -0.321 1.00 95.50 181 ARG A O 1
ATOM 1412 N N . ARG A 1 182 ? -14.223 -1.627 1.270 1.00 97.75 182 ARG A N 1
ATOM 1413 C CA . ARG A 1 182 ? -15.339 -1.214 0.403 1.00 97.75 182 ARG A CA 1
ATOM 1414 C C . ARG A 1 182 ? -14.889 -0.225 -0.671 1.00 97.75 182 ARG A C 1
ATOM 1416 O O . ARG A 1 182 ? -15.314 -0.341 -1.815 1.00 97.75 182 ARG A O 1
ATOM 1423 N N . ALA A 1 183 ? -14.019 0.719 -0.317 1.00 97.69 183 ALA A N 1
ATOM 1424 C CA . ALA A 1 183 ? -13.467 1.692 -1.249 1.00 97.69 183 ALA A CA 1
ATOM 1425 C C . ALA A 1 183 ? -12.593 1.048 -2.324 1.00 97.69 183 ALA A C 1
ATOM 1427 O O . ALA A 1 183 ? -12.452 1.634 -3.387 1.00 97.69 183 ALA A O 1
ATOM 1428 N N . GLY A 1 184 ? -12.114 -0.186 -2.141 1.00 95.19 184 GLY A N 1
ATOM 1429 C CA . GLY A 1 184 ? -11.423 -0.955 -3.183 1.00 95.19 184 GLY A CA 1
ATOM 1430 C C . GLY A 1 184 ? -10.059 -1.493 -2.798 1.00 95.19 184 GLY A C 1
ATOM 1431 O O . GLY A 1 184 ? -9.409 -2.088 -3.653 1.00 95.19 184 GLY A O 1
ATOM 1432 N N . ALA A 1 185 ? -9.638 -1.305 -1.546 1.00 94.62 185 ALA A N 1
ATOM 1433 C CA . ALA A 1 185 ? -8.361 -1.810 -1.076 1.00 94.62 185 ALA A CA 1
ATOM 1434 C C . ALA A 1 185 ? -8.359 -3.349 -1.011 1.00 94.62 185 ALA A C 1
ATOM 1436 O O . ALA A 1 185 ? -9.138 -3.981 -0.285 1.00 94.62 185 ALA A O 1
ATOM 1437 N N . ASP A 1 186 ? -7.434 -3.961 -1.742 1.00 93.12 186 ASP A N 1
ATOM 1438 C CA . ASP A 1 186 ? -7.108 -5.381 -1.660 1.00 93.12 186 ASP A CA 1
ATOM 1439 C C . ASP A 1 186 ? -6.322 -5.701 -0.386 1.00 93.12 186 ASP A C 1
ATOM 1441 O O . ASP A 1 186 ? -6.527 -6.754 0.222 1.00 93.12 186 ASP A O 1
ATOM 1445 N N . VAL A 1 187 ? -5.473 -4.760 0.036 1.00 91.31 187 VAL A N 1
ATOM 1446 C CA . VAL A 1 187 ? -4.605 -4.851 1.215 1.00 91.31 187 VAL A CA 1
ATOM 1447 C C . VAL A 1 187 ? -4.768 -3.593 2.066 1.00 91.31 187 VAL A C 1
ATOM 1449 O O . VAL A 1 187 ? -4.733 -2.479 1.552 1.00 91.31 187 VAL A O 1
ATOM 1452 N N . VAL A 1 188 ? -4.912 -3.753 3.383 1.00 89.38 188 VAL A N 1
ATOM 1453 C CA . VAL A 1 188 ? -4.972 -2.627 4.326 1.00 89.38 188 VAL A CA 1
ATOM 1454 C C . VAL A 1 188 ? -3.801 -2.704 5.298 1.00 89.38 188 VAL A C 1
ATOM 1456 O O . VAL A 1 188 ? -3.626 -3.702 5.997 1.00 89.38 188 VAL A O 1
ATOM 1459 N N . PHE A 1 189 ? -3.016 -1.633 5.354 1.00 89.56 189 PHE A N 1
ATOM 1460 C CA . PHE A 1 189 ? -1.971 -1.413 6.347 1.00 89.56 189 PHE A CA 1
ATOM 1461 C C . PHE A 1 189 ? -2.531 -0.546 7.468 1.00 89.56 189 PHE A C 1
ATOM 1463 O O . PHE A 1 189 ? -2.977 0.574 7.227 1.00 89.56 189 PHE A O 1
ATOM 1470 N N . SER A 1 190 ? -2.529 -1.065 8.693 1.00 87.12 190 SER A N 1
ATOM 1471 C CA . SER A 1 190 ? -3.055 -0.355 9.856 1.00 87.12 190 SER A CA 1
ATOM 1472 C C . SER A 1 190 ? -2.339 -0.776 11.134 1.00 87.12 190 SER A C 1
ATOM 1474 O O . SER A 1 190 ? -2.014 -1.947 11.324 1.00 87.12 190 SER A O 1
ATOM 1476 N N . HIS A 1 191 ? -2.161 0.176 12.051 1.00 87.88 191 HIS A N 1
ATOM 1477 C CA . HIS A 1 191 ? -1.710 -0.094 13.417 1.00 87.88 191 HIS A CA 1
ATOM 1478 C C . HIS A 1 191 ? -2.743 -0.891 14.235 1.00 87.88 191 HIS A C 1
ATOM 1480 O O . HIS A 1 191 ? -2.381 -1.547 15.207 1.00 87.88 191 HIS A O 1
ATOM 1486 N N . PHE A 1 192 ? -4.009 -0.908 13.807 1.00 88.50 192 PHE A N 1
ATOM 1487 C CA . PHE A 1 192 ? -5.060 -1.737 14.394 1.00 88.50 192 PHE A CA 1
ATOM 1488 C C . PHE A 1 192 ? -5.024 -3.199 13.943 1.00 88.50 192 PHE A C 1
ATOM 1490 O O . PHE A 1 192 ? -5.837 -3.981 14.416 1.00 88.50 192 PHE A O 1
ATOM 1497 N N . ALA A 1 193 ? -4.095 -3.592 13.067 1.00 86.94 193 ALA A N 1
ATOM 1498 C CA . ALA A 1 193 ? -3.972 -4.945 12.523 1.00 86.94 193 ALA A CA 1
ATOM 1499 C C . ALA A 1 193 ? -4.200 -6.066 13.555 1.00 86.94 193 ALA A C 1
ATOM 1501 O O . ALA A 1 193 ? -5.046 -6.934 13.352 1.00 86.94 193 ALA A O 1
ATOM 15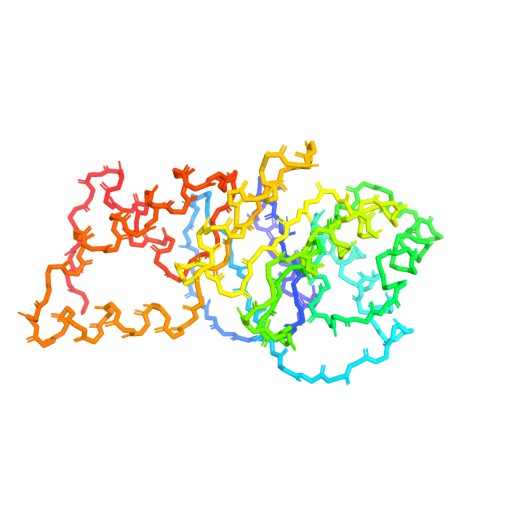02 N N . LEU A 1 194 ? -3.478 -6.020 14.679 1.00 86.38 194 LEU A N 1
ATOM 1503 C CA . LEU A 1 194 ? -3.588 -7.030 15.732 1.00 86.38 194 LEU A CA 1
ATOM 1504 C C . LEU A 1 194 ? -4.945 -6.976 16.450 1.00 86.38 194 LEU A C 1
ATOM 1506 O O . LEU A 1 194 ? -5.536 -8.013 16.731 1.00 86.38 194 LEU A O 1
ATOM 1510 N N . GLN A 1 195 ? -5.439 -5.772 16.739 1.00 87.62 195 GLN A N 1
ATOM 1511 C CA . GLN A 1 195 ? -6.721 -5.568 17.413 1.0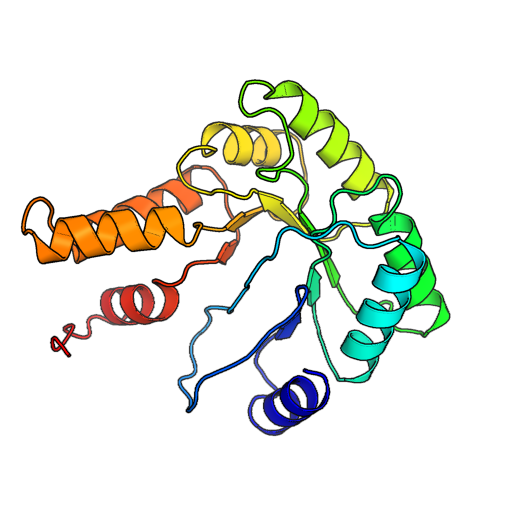0 87.62 195 GLN A CA 1
ATOM 1512 C C . GLN A 1 195 ? -7.887 -6.053 16.540 1.00 87.62 195 GLN A C 1
ATOM 1514 O O . GLN A 1 195 ? -8.724 -6.818 17.002 1.00 87.62 195 GLN A O 1
ATOM 1519 N N . ALA A 1 196 ? -7.887 -5.695 15.257 1.00 89.50 196 ALA A N 1
ATOM 1520 C CA . ALA A 1 196 ? -8.879 -6.137 14.287 1.00 89.50 196 ALA A CA 1
ATOM 1521 C C . ALA A 1 196 ? -8.841 -7.654 14.061 1.00 89.50 196 ALA A C 1
ATOM 1523 O O . ALA A 1 196 ? -9.892 -8.282 13.954 1.00 89.50 196 ALA A O 1
ATOM 1524 N N . ALA A 1 197 ? -7.649 -8.263 14.026 1.00 88.75 197 ALA A N 1
ATOM 1525 C CA . ALA A 1 197 ? -7.518 -9.714 13.921 1.00 88.75 197 ALA A CA 1
ATOM 1526 C C . ALA A 1 197 ? -8.183 -10.435 15.105 1.00 88.75 197 ALA A C 1
ATOM 1528 O O . ALA A 1 197 ? -8.913 -11.398 14.889 1.00 88.75 197 ALA A O 1
ATOM 1529 N N . ARG A 1 198 ? -8.004 -9.935 16.336 1.00 87.62 198 ARG A N 1
ATOM 1530 C CA . ARG A 1 198 ? -8.668 -10.481 17.534 1.00 87.62 198 ARG A CA 1
ATOM 1531 C C . ARG A 1 198 ? -10.189 -10.398 17.437 1.00 87.62 198 ARG A C 1
ATOM 1533 O O . ARG A 1 198 ? -10.855 -11.412 17.630 1.00 87.62 198 ARG A O 1
ATOM 1540 N N . CYS A 1 199 ? -10.721 -9.242 17.033 1.00 86.44 199 CYS A N 1
ATOM 1541 C CA . CYS A 1 199 ? -12.158 -9.064 16.805 1.00 86.44 199 CYS A CA 1
ATOM 1542 C C . CYS A 1 199 ? -12.703 -10.068 15.775 1.00 86.44 199 CYS A C 1
ATOM 1544 O O . CYS A 1 199 ? -13.750 -10.674 15.987 1.00 86.44 199 CYS A O 1
ATOM 1546 N N . LEU A 1 200 ? -11.983 -10.283 14.667 1.00 85.62 200 LEU A N 1
ATOM 1547 C CA . LEU A 1 200 ? -12.383 -11.227 13.615 1.00 85.62 200 LEU A CA 1
ATOM 1548 C C . LEU A 1 200 ? -12.309 -12.696 14.057 1.00 85.62 200 LEU A C 1
ATOM 1550 O O . LEU A 1 200 ? -13.085 -13.513 13.565 1.00 85.62 200 LEU A O 1
ATOM 1554 N N . CYS A 1 201 ? -11.405 -13.031 14.979 1.00 86.94 201 CYS A N 1
ATOM 1555 C CA . CYS A 1 201 ? -11.304 -14.362 15.580 1.00 86.94 201 CYS A CA 1
ATOM 1556 C C . CYS A 1 201 ? -12.309 -14.596 16.723 1.00 86.94 201 CYS A C 1
ATOM 1558 O O . CYS A 1 201 ? -12.375 -15.707 17.244 1.00 86.94 201 CYS A O 1
ATOM 1560 N N . GLY A 1 202 ? -13.091 -13.582 17.115 1.00 78.50 202 GLY A N 1
ATOM 1561 C CA . GLY A 1 202 ? -14.020 -13.667 18.245 1.00 78.50 202 GLY A CA 1
ATOM 1562 C C . GLY A 1 202 ? -13.331 -13.674 19.614 1.00 78.50 202 GLY A C 1
ATOM 1563 O O . GLY A 1 202 ? -13.919 -14.138 20.589 1.00 78.50 202 GLY A O 1
ATOM 1564 N N . GLU A 1 203 ? -12.089 -13.191 19.700 1.00 73.62 203 GLU A N 1
ATOM 1565 C CA . GLU A 1 203 ? -11.379 -13.031 20.969 1.00 73.62 203 GLU A CA 1
ATOM 1566 C C . GLU A 1 203 ? -11.761 -11.694 21.621 1.00 73.62 203 GLU A C 1
ATOM 1568 O O . GLU A 1 203 ? -11.604 -10.635 21.011 1.00 73.62 203 GLU A O 1
ATOM 1573 N N . GLU A 1 204 ? -12.227 -11.723 22.875 1.00 56.78 204 GLU A N 1
ATOM 1574 C CA . GLU A 1 204 ? -12.472 -10.496 23.639 1.00 56.78 204 GLU A CA 1
ATOM 1575 C C . GLU A 1 204 ? -11.162 -9.729 23.869 1.00 56.78 204 GLU A C 1
ATOM 1577 O O . GLU A 1 204 ? -10.168 -10.262 24.380 1.00 56.78 204 GLU A O 1
ATOM 1582 N N . LEU A 1 205 ? -11.177 -8.437 23.541 1.00 53.94 205 LEU A N 1
ATOM 1583 C CA . LEU A 1 205 ? -10.119 -7.500 23.892 1.00 53.94 205 LEU A CA 1
ATOM 1584 C C . LEU A 1 205 ? -10.077 -7.325 25.412 1.00 53.94 205 LEU A C 1
ATOM 1586 O O . LEU A 1 205 ? -10.726 -6.449 25.977 1.00 53.94 205 LEU A O 1
ATOM 1590 N N . LYS A 1 206 ? -9.267 -8.139 26.096 1.00 43.81 206 LYS A N 1
ATOM 1591 C CA . LYS A 1 206 ? -8.844 -7.810 27.460 1.00 43.81 206 LYS A CA 1
ATOM 1592 C C . LYS A 1 206 ? -8.080 -6.492 27.386 1.00 43.81 206 LYS A C 1
ATOM 1594 O O . LYS A 1 206 ? -6.986 -6.456 26.821 1.00 43.81 206 LYS A O 1
ATOM 1599 N N . CYS A 1 207 ? -8.681 -5.421 27.906 1.00 37.16 207 CYS A N 1
ATOM 1600 C CA . CYS A 1 207 ? -8.016 -4.137 28.096 1.00 37.16 207 CYS A CA 1
ATOM 1601 C C . CYS A 1 207 ? -6.636 -4.375 28.732 1.00 37.16 207 CYS A C 1
ATOM 1603 O O . CYS A 1 207 ? -6.557 -4.967 29.810 1.00 37.16 207 CYS A O 1
ATOM 1605 N N . MET A 1 208 ? -5.574 -3.956 28.039 1.00 35.12 208 MET A N 1
ATOM 1606 C CA . MET A 1 208 ? -4.283 -3.666 28.668 1.00 35.12 208 MET A CA 1
ATOM 1607 C C . MET A 1 208 ? -4.340 -2.274 29.283 1.00 35.12 208 MET A C 1
ATOM 1609 O O . MET A 1 208 ? -4.932 -1.385 28.628 1.00 35.12 208 MET A O 1
#

InterPro domains:
  IPR001731 Delta-aminolevulinic acid dehydratase [PF00490] (97-198)
  IPR001731 Delta-aminolevulinic acid dehydratase [PR00144] (53-72)
  IPR001731 Delta-aminolevulinic acid dehydratase [PR00144] (91-110)
  IPR001731 Delta-aminolevulinic acid dehydratase [PTHR11458] (98-202)
  IPR001731 Delta-aminolevulinic acid dehydratase [SM01004] (1-200)
  IPR013785 Aldolase-type TIM barrel [G3DSA:3.20.20.70] (45-97)
  IPR013785 Aldolase-type TIM barrel [G3DSA:3.20.20.70] (98-207)
  IPR030656 Delta-aminolevulinic acid dehydratase, active site [PS00169] (119-131)

pLDDT: mean 81.66, std 19.84, range [23.3, 97.88]

Organism: NCBI:txid126358

Nearest PDB structures (foldseek):
  3obk-assembly1_H  TM=8.771E-01  e=1.901E-16  Toxoplasma gondii ME49
  2c1h-assembly1_A  TM=8.799E-01  e=4.875E-16  Prosthecochloris vibrioformis
  1i8j-assembly1_A  TM=9.713E-01  e=2.688E-15  Escherichia coli
  1b4e-assembly1_A  TM=9.708E-01  e=5.136E-15  Escherichia coli
  1b4k-assembly1_B  TM=8.363E-01  e=1.397E-14  Pseudomonas aeruginosa PAO1

Secondary structure (DSSP, 8-state):
-HHHHHHHHHH-TTSPPEE-S----------SS------------HHHHHHHHHHHHHTT-SEE---S--TTHHHHHHHHHHHTT-TTSEEEEEEEETTS-TT-HHHHHHHHHHHHHTT-SEEEEESSGGGHHHHHHHHHH-SSPEEEE--HHHHHHHHHHHHTTSS-HHHHHHHHHHHHHHHT-SEEE-TTHHHHHHHHTT------

Foldseek 3Di:
DLVVLLVCCVVPVPDAAEDEDDDDDDDDDDDDPAYADDDDDDQDDLVVLLVVLLSNLVSPHQEYEYDRPDQLNLLSNCVSCVVSVNNRRAYEYALAEPVDDLVDLPSSVVSLVRNVVSHHQEYEHPPQQSCLVSLLVCQVRDPHAYEHENDPVNVVVLVVCCVVVVDVSLVVVLVSVVSSVVSRHPHYHDPCVVVVVCVVVVHDPPDD

Radius of gyration: 17.38 Å; Cα contacts (8 Å, |Δi|>4): 316; chains: 1; bounding box: 38×38×45 Å